Protein AF-A0A919A1A3-F1 (afdb_monomer_lite)

pLDDT: mean 71.59, std 14.85, range [39.19, 96.94]

Radius of gyration: 36.42 Å; chains: 1; bounding box: 103×107×88 Å

Sequence (327 aa):
MPTRSQQQRAAEKLVVRSRSGPKTEQAASPKQGSTGQAASPKRGSRRKTLMDWMEDHSWVLAGVTVAVLAGGGLVAFVVSLPVTAKQTKQPAYEPLPPWVWPTVVAFVGAVASIGIFWGVWMFKERKEAAEKQRDALDTAVERLREKMELASLLEVNRLLLEKYHGIATDEAKKAFRASRWAMGIGLMILVGAFFAGWLFSGRGHLVFVGSLAAVGAAFTAYLTRTYMETHWWAMDQLNEYFNQPVLNGYFLTAQRIALDLPDQEKKKALNSIVAEVLASGRQMHQKVARVEPADTKAPKRRRRPRKPRRPSRASQADTSNSAQQSQ

Secondary structure (DSSP, 8-state):
---HHHHHHHHHHHHHHTT------------------PPPP--------HHHHHHHHHHHHHHHHHHHHHHHHHHHHHHT------------PPPPPTTHHHHHHHHHHHHHHHHHHHHHHHHHHHHHHHHHHHHHHHHHHHHHHTT--TTHHHHHHHHHHHHHHHHHHHHHHHHHHHHHHHHHHHHHHHHHHHHHHHHT-STTHHHHHHHHHHHHHHHHHHHHHHHHHHHHHHHHHHHHHHHHHHHHHHHHHHHHHHHTS-HHHHHHHHHHHHHHHHHHHHHHHHHHHHHSSS--S------------PPPS-SSSSSSSSSSS--

Organism: NCBI:txid66376

Foldseek 3Di:
DDDPVVVVVVVVVVVVVVPDDDPPDDDDDDDDDDDDPDDDPPPDPPPPPVVNVVVVCPVVVVVLVVCLVVVVVVVVVVVPPPPPDDDDPDDDDDDDDPVLVVVVSVVVSVLVVVVSVVVVVVVVVVVVVVVVVVVVVVVVVVVLVVDDDPVSVVVVVVVVVVVVVVVVVVVVVVVVVVVVVVVVSVVVVLVVVLVSLVVPDDPPSVVVVVVSVVVVVVVVVVVVVVVVVVVVVVVVVVVLVVVVVVLVVVLVVQLVVLVPDDPVSSVVSVVVSVVVVVVVVVVSVVVVVVVPDPPVPPPPPPPPPPPPDPPPPPPPPPDDPDPPPDD

Structure (mmCIF, N/CA/C/O backbone):
data_AF-A0A919A1A3-F1
#
_entry.id   AF-A0A919A1A3-F1
#
loop_
_atom_site.group_PDB
_atom_site.id
_atom_site.type_symbol
_atom_site.label_atom_id
_atom_site.label_alt_id
_atom_site.label_comp_id
_atom_site.label_asym_id
_atom_site.label_entity_id
_atom_site.label_seq_id
_atom_site.pdbx_PDB_ins_code
_atom_site.Cartn_x
_atom_site.Cartn_y
_atom_site.Cartn_z
_atom_site.occupancy
_atom_site.B_iso_or_equiv
_atom_site.auth_seq_id
_atom_site.auth_comp_id
_atom_site.auth_asym_id
_atom_site.auth_atom_id
_atom_site.pdbx_PDB_model_num
ATOM 1 N N . MET A 1 1 ? -47.403 -18.643 -7.205 1.00 56.28 1 MET A N 1
ATOM 2 C CA . MET A 1 1 ? -46.109 -18.414 -6.524 1.00 56.28 1 MET A CA 1
ATOM 3 C C . MET A 1 1 ? -45.324 -17.383 -7.331 1.00 56.28 1 MET A C 1
ATOM 5 O O . MET A 1 1 ? -44.893 -17.724 -8.426 1.00 56.28 1 MET A O 1
ATOM 9 N N . PRO A 1 2 ? -45.223 -16.116 -6.891 1.00 58.31 2 PRO A N 1
ATOM 10 C CA . PRO A 1 2 ? -44.471 -15.099 -7.626 1.00 58.31 2 PRO A CA 1
ATOM 11 C C . PRO A 1 2 ? -42.967 -15.406 -7.595 1.00 58.31 2 PRO A C 1
ATOM 13 O O . PRO A 1 2 ? -42.427 -15.835 -6.577 1.00 58.31 2 PRO A O 1
ATOM 16 N N . THR A 1 3 ? -42.287 -15.203 -8.722 1.00 75.88 3 THR A N 1
ATOM 17 C CA . THR A 1 3 ? -40.842 -15.419 -8.866 1.00 75.88 3 THR A CA 1
ATOM 18 C C . THR A 1 3 ? -40.048 -14.378 -8.071 1.00 75.88 3 THR A C 1
ATOM 20 O O . THR A 1 3 ? -40.472 -13.232 -7.914 1.00 75.88 3 THR A O 1
ATOM 23 N N . ARG A 1 4 ? -38.862 -14.759 -7.573 1.00 74.31 4 ARG A N 1
ATOM 24 C CA . ARG A 1 4 ? -37.969 -13.913 -6.745 1.00 74.31 4 ARG A CA 1
ATOM 25 C C . ARG A 1 4 ? -37.695 -12.525 -7.354 1.00 74.31 4 ARG A C 1
ATOM 27 O O . ARG A 1 4 ? -37.538 -11.552 -6.623 1.00 74.31 4 ARG A O 1
ATOM 34 N N . SER A 1 5 ? -37.708 -12.416 -8.684 1.00 79.81 5 SER A N 1
ATOM 35 C CA . SER A 1 5 ? -37.539 -11.155 -9.415 1.00 79.81 5 SER A CA 1
ATOM 36 C C . SER A 1 5 ? -38.744 -10.209 -9.312 1.00 79.81 5 SER A C 1
ATOM 38 O O . SER A 1 5 ? -38.565 -8.991 -9.331 1.00 79.81 5 SER A O 1
ATOM 40 N N . GLN A 1 6 ? -39.967 -10.727 -9.146 1.00 80.19 6 GLN A N 1
ATOM 41 C CA . GLN A 1 6 ? -41.152 -9.897 -8.904 1.00 80.19 6 GLN A CA 1
ATOM 42 C C . GLN A 1 6 ? -41.197 -9.357 -7.471 1.00 80.19 6 GLN A C 1
ATOM 44 O O . GLN A 1 6 ? -41.587 -8.206 -7.277 1.00 80.19 6 GLN A O 1
ATOM 49 N N . GLN A 1 7 ? -40.729 -10.126 -6.482 1.00 79.56 7 GLN A N 1
ATOM 50 C CA . GLN A 1 7 ? -40.625 -9.636 -5.101 1.00 79.56 7 GLN A CA 1
ATOM 51 C C . GLN A 1 7 ? -39.582 -8.516 -4.964 1.00 79.56 7 GLN A C 1
ATOM 53 O O . GLN A 1 7 ? -39.836 -7.528 -4.278 1.00 79.56 7 GLN A O 1
ATOM 58 N N . GLN A 1 8 ? -38.456 -8.605 -5.681 1.00 78.56 8 GLN A N 1
ATOM 59 C CA . GLN A 1 8 ? -37.446 -7.540 -5.678 1.00 78.56 8 GLN A CA 1
ATOM 60 C C . GLN A 1 8 ? -37.953 -6.246 -6.329 1.00 78.56 8 GLN A C 1
ATOM 62 O O . GLN A 1 8 ? -37.772 -5.168 -5.767 1.00 78.56 8 GLN A O 1
ATOM 67 N N . ARG A 1 9 ? -38.681 -6.339 -7.450 1.00 76.38 9 ARG A N 1
ATOM 68 C CA . ARG A 1 9 ? -39.279 -5.155 -8.096 1.00 76.38 9 ARG A CA 1
ATOM 69 C C . ARG A 1 9 ? -40.401 -4.516 -7.270 1.00 76.38 9 ARG A C 1
ATOM 71 O O . ARG A 1 9 ? -40.611 -3.308 -7.365 1.00 76.38 9 ARG A O 1
ATOM 78 N N . ALA A 1 10 ? -41.120 -5.298 -6.464 1.00 75.81 10 ALA A N 1
ATOM 79 C CA . ALA A 1 10 ? -42.129 -4.768 -5.548 1.00 75.81 10 ALA A CA 1
ATOM 80 C C . ALA A 1 10 ? -41.492 -4.018 -4.363 1.00 75.81 10 ALA A C 1
ATOM 82 O O . ALA A 1 10 ? -41.968 -2.943 -3.996 1.00 75.81 10 ALA A O 1
ATOM 83 N N . ALA A 1 11 ? -40.381 -4.529 -3.820 1.00 71.81 11 ALA A N 1
ATOM 84 C CA . ALA A 1 11 ? -39.640 -3.867 -2.745 1.00 71.81 11 ALA A CA 1
ATOM 85 C C . ALA A 1 11 ? -38.995 -2.547 -3.207 1.00 71.81 11 ALA A C 1
ATOM 87 O O . ALA A 1 11 ? -39.052 -1.544 -2.497 1.00 71.81 11 ALA A O 1
ATOM 88 N N . GLU A 1 12 ? -38.459 -2.505 -4.430 1.00 76.88 12 GLU A N 1
ATOM 89 C CA . GLU A 1 12 ? -37.824 -1.302 -4.982 1.00 76.88 12 GLU A CA 1
ATOM 90 C C . GLU A 1 12 ? -38.830 -0.154 -5.203 1.00 76.88 12 GLU A C 1
ATOM 92 O O . GLU A 1 12 ? -38.532 1.010 -4.929 1.00 76.88 12 GLU A O 1
ATOM 97 N N . LYS A 1 13 ? -40.076 -0.472 -5.590 1.00 72.25 13 LYS A N 1
ATOM 98 C CA . LYS A 1 13 ? -41.148 0.531 -5.744 1.00 72.25 13 LYS A CA 1
ATOM 99 C C . LYS A 1 13 ? -41.635 1.123 -4.418 1.00 72.25 13 LYS A C 1
ATOM 101 O O . LYS A 1 13 ? -42.100 2.263 -4.409 1.00 72.25 13 LYS A O 1
ATOM 106 N N . LEU A 1 14 ? -41.523 0.392 -3.309 1.00 67.69 14 LEU A N 1
ATOM 107 C CA . LEU A 1 14 ? -41.915 0.895 -1.987 1.00 67.69 14 LEU A CA 1
ATOM 108 C C . LEU A 1 14 ? -40.869 1.849 -1.394 1.00 67.69 14 LEU A C 1
ATOM 110 O O . LEU A 1 14 ? -41.239 2.830 -0.751 1.00 67.69 14 LEU A O 1
ATOM 114 N N . VAL A 1 15 ? -39.581 1.640 -1.679 1.00 68.50 15 VAL A N 1
ATOM 115 C CA . VAL A 1 15 ? -38.503 2.502 -1.161 1.00 68.50 15 VAL A CA 1
ATOM 116 C C . VAL A 1 15 ? -38.479 3.874 -1.847 1.00 68.50 15 VAL A C 1
ATOM 118 O O . VAL A 1 15 ? -38.233 4.888 -1.192 1.00 68.50 15 VAL A O 1
ATOM 121 N N . VAL A 1 16 ? -38.813 3.954 -3.140 1.00 63.78 16 VAL A N 1
ATOM 122 C CA . VAL A 1 16 ? -38.825 5.236 -3.875 1.00 63.78 16 VAL A CA 1
ATOM 123 C C . VAL A 1 16 ? -39.970 6.156 -3.424 1.00 63.78 16 VAL A C 1
ATOM 125 O O . VAL A 1 16 ? -39.818 7.377 -3.436 1.00 63.78 16 VAL A O 1
ATOM 128 N N . ARG A 1 17 ? -41.094 5.604 -2.945 1.00 55.31 17 ARG A N 1
ATOM 129 C CA . ARG A 1 17 ? -42.264 6.397 -2.523 1.00 55.31 17 ARG A CA 1
ATOM 130 C C . ARG A 1 17 ? -42.122 7.026 -1.128 1.00 55.31 17 ARG A C 1
ATOM 132 O O . ARG A 1 17 ? -42.841 7.967 -0.821 1.00 55.31 17 ARG A O 1
ATOM 139 N N . SER A 1 18 ? -41.167 6.577 -0.309 1.00 52.62 18 SER A N 1
ATOM 140 C CA . SER A 1 18 ? -40.939 7.114 1.046 1.00 52.62 18 SER A CA 1
ATOM 141 C C . SER A 1 18 ? -40.027 8.352 1.092 1.00 52.62 18 SER A C 1
ATOM 143 O O . SER A 1 18 ? -39.776 8.879 2.174 1.00 52.62 18 SER A O 1
ATOM 145 N N . ARG A 1 19 ? -39.511 8.830 -0.052 1.00 51.25 19 ARG A N 1
ATOM 146 C CA . ARG A 1 19 ? -38.604 9.997 -0.119 1.00 51.25 19 ARG A CA 1
ATOM 147 C C . ARG A 1 19 ? -39.287 11.333 -0.427 1.00 51.25 19 ARG A C 1
ATOM 149 O O . ARG A 1 19 ? -38.620 12.363 -0.389 1.00 51.25 19 ARG A O 1
ATOM 156 N N . SER A 1 20 ? -40.590 11.350 -0.698 1.00 53.69 20 SER A N 1
ATOM 157 C CA . SER A 1 20 ? -41.358 12.593 -0.839 1.00 53.69 20 SER A CA 1
ATOM 158 C C . SER A 1 20 ? -41.927 13.010 0.519 1.00 53.69 20 SER A C 1
ATOM 160 O O . SER A 1 20 ? -43.069 12.690 0.847 1.00 53.69 20 SER A O 1
ATOM 162 N N . GLY A 1 21 ? -41.104 13.681 1.326 1.00 52.91 21 GLY A N 1
ATOM 163 C CA . GLY A 1 21 ? -41.558 14.340 2.550 1.00 52.91 21 GLY A CA 1
ATOM 164 C C . GLY A 1 21 ? -42.519 15.506 2.254 1.00 52.91 21 GLY A C 1
ATOM 165 O O . GLY A 1 21 ? -42.494 16.058 1.149 1.00 52.91 21 GLY A O 1
ATOM 166 N N . PRO A 1 22 ? -43.380 15.876 3.217 1.00 51.19 22 PRO A N 1
ATOM 167 C CA . PRO A 1 22 ? -44.365 16.940 3.054 1.00 51.19 22 PRO A CA 1
ATOM 168 C C . PRO A 1 22 ? -43.683 18.301 2.876 1.00 51.19 22 PRO A C 1
ATOM 170 O O . PRO A 1 22 ? -42.772 18.659 3.622 1.00 51.19 22 PRO A O 1
ATOM 173 N N . LYS A 1 23 ? -44.149 19.067 1.882 1.00 49.16 23 LYS A N 1
ATOM 174 C CA . LYS A 1 23 ? -43.830 20.490 1.721 1.00 49.16 23 LYS A CA 1
ATOM 175 C C . LYS A 1 23 ? -44.289 21.227 2.978 1.00 49.16 23 LYS A C 1
ATOM 177 O O . LYS A 1 23 ? -45.485 21.417 3.167 1.00 49.16 23 LYS A O 1
ATOM 182 N N . THR A 1 24 ? -43.350 21.636 3.821 1.00 52.62 24 THR A N 1
ATOM 183 C CA . THR A 1 24 ? -43.616 22.603 4.880 1.00 52.62 24 THR A CA 1
ATOM 184 C C . THR A 1 24 ? -43.815 23.976 4.258 1.00 52.62 24 THR A C 1
ATOM 186 O O . THR A 1 24 ? -42.919 24.578 3.668 1.00 52.62 24 THR A O 1
ATOM 189 N N . GLU A 1 25 ? -45.057 24.417 4.374 1.00 42.72 25 GLU A N 1
ATOM 190 C CA . GLU A 1 25 ? -45.561 25.757 4.144 1.00 42.72 25 GLU A CA 1
ATOM 191 C C . GLU A 1 25 ? -44.742 26.761 4.968 1.00 42.72 25 GLU A C 1
ATOM 193 O O . GLU A 1 25 ? -44.643 26.675 6.193 1.00 42.72 25 GLU A O 1
ATOM 198 N N . GLN A 1 26 ? -44.088 27.681 4.264 1.00 41.88 26 GLN A N 1
ATOM 199 C CA . GLN A 1 26 ? -43.293 28.763 4.829 1.00 41.88 26 GLN A CA 1
ATOM 200 C C . GLN A 1 26 ? -44.251 29.813 5.408 1.00 41.88 26 GLN A C 1
ATOM 202 O O . GLN A 1 26 ? -44.681 30.734 4.718 1.00 41.88 26 GLN A O 1
ATOM 207 N N . ALA A 1 27 ? -44.606 29.654 6.682 1.00 41.94 27 ALA A N 1
ATOM 208 C CA . ALA A 1 27 ? -45.278 30.688 7.452 1.00 41.94 27 ALA A CA 1
ATOM 209 C C . ALA A 1 27 ? -44.273 31.801 7.789 1.00 41.94 27 ALA A C 1
ATOM 211 O O . ALA A 1 27 ? -43.254 31.582 8.446 1.00 41.94 27 ALA A O 1
ATOM 212 N N . ALA A 1 28 ? -44.569 33.000 7.302 1.00 52.12 28 ALA A N 1
ATOM 213 C CA . ALA A 1 28 ? -43.863 34.226 7.621 1.00 52.12 28 ALA A CA 1
ATOM 214 C C . ALA A 1 28 ? -44.059 34.609 9.096 1.00 52.12 28 ALA A C 1
ATOM 216 O O . ALA A 1 28 ? -45.192 34.623 9.574 1.00 52.12 28 ALA A O 1
ATOM 217 N N . SER A 1 29 ? -42.977 34.973 9.794 1.00 39.53 29 SER A N 1
ATOM 218 C CA . SER A 1 29 ? -43.000 35.848 10.981 1.00 39.53 29 SER A CA 1
ATOM 219 C C . SER A 1 29 ? -41.569 36.240 11.414 1.00 39.53 29 SER A C 1
ATOM 221 O O . SER A 1 29 ? -40.612 35.716 10.846 1.00 39.53 29 SER A O 1
ATOM 223 N N . PRO A 1 30 ? -41.370 37.249 12.284 1.00 49.72 30 PRO A N 1
ATOM 224 C CA . PRO A 1 30 ? -40.963 38.575 11.841 1.00 49.72 30 PRO A CA 1
ATOM 225 C C . PRO A 1 30 ? -39.533 38.955 12.248 1.00 49.72 30 PRO A C 1
ATOM 227 O O . PRO A 1 30 ? -38.881 38.324 13.074 1.00 49.72 30 PRO A O 1
ATOM 230 N N . LYS A 1 31 ? -39.076 40.059 11.647 1.00 47.88 31 LYS A N 1
ATOM 231 C CA . LYS A 1 31 ? -37.840 40.781 11.958 1.00 47.88 31 LYS A CA 1
ATOM 232 C C . LYS A 1 31 ? -37.666 40.971 13.473 1.00 47.88 31 LYS A C 1
ATOM 234 O O . LYS A 1 31 ? -38.385 41.763 14.075 1.00 47.88 31 LYS A O 1
ATOM 239 N N . GLN A 1 32 ? -36.636 40.355 14.043 1.00 39.19 32 GLN A N 1
ATOM 240 C CA . GLN A 1 32 ? -35.985 40.852 15.251 1.00 39.19 32 GLN A CA 1
ATOM 241 C C . GLN A 1 32 ? -34.554 41.240 14.900 1.00 39.19 32 GLN A C 1
ATOM 243 O O . GLN A 1 32 ? -33.740 40.419 14.484 1.00 39.19 32 GLN A O 1
ATOM 248 N N . GLY A 1 33 ? -34.289 42.539 15.010 1.00 50.78 33 GLY A N 1
ATOM 249 C CA . GLY A 1 33 ? -32.945 43.074 14.952 1.00 50.78 33 GLY A CA 1
ATOM 250 C C . GLY A 1 33 ? -32.181 42.701 16.215 1.00 50.78 33 GLY A C 1
ATOM 251 O O . GLY A 1 33 ? -32.670 42.894 17.323 1.00 50.78 33 GLY A O 1
ATOM 252 N N . SER A 1 34 ? -30.950 42.238 16.036 1.00 40.88 34 SER A N 1
ATOM 253 C CA . SER A 1 34 ? -29.904 42.399 17.036 1.00 40.88 34 SER A CA 1
ATOM 254 C C . SER A 1 34 ? -28.651 42.905 16.333 1.00 40.88 34 SER A C 1
ATOM 256 O O . SER A 1 34 ? -27.921 42.179 15.657 1.00 40.88 34 SER A O 1
ATOM 258 N N . THR A 1 35 ? -28.456 44.207 16.477 1.00 51.16 35 THR A N 1
ATOM 259 C CA . THR A 1 35 ? -27.164 44.886 16.512 1.00 51.16 35 THR A CA 1
ATOM 260 C C . THR A 1 35 ? -26.097 44.036 17.202 1.00 51.16 35 THR A C 1
ATOM 262 O O . THR A 1 35 ? -26.276 43.631 18.347 1.00 51.16 35 THR A O 1
ATOM 265 N N . GLY A 1 36 ? -24.983 43.791 16.509 1.00 42.16 36 GLY A N 1
ATOM 266 C CA . GLY A 1 36 ? -23.837 43.075 17.072 1.00 42.16 36 GLY A CA 1
ATOM 267 C C . GLY A 1 36 ? -22.854 42.538 16.034 1.00 42.16 36 GLY A C 1
ATOM 268 O O . GLY A 1 36 ? -22.370 41.421 16.176 1.00 42.16 36 GLY A O 1
ATOM 269 N N . GLN A 1 37 ? -22.568 43.293 14.966 1.00 40.16 37 GLN A N 1
ATOM 270 C CA . GLN A 1 37 ? -21.449 42.980 14.071 1.00 40.16 37 GLN A CA 1
ATOM 271 C C . GLN A 1 37 ? -20.130 43.275 14.794 1.00 40.16 37 GLN A C 1
ATOM 273 O O . GLN A 1 37 ? -19.596 44.380 14.725 1.00 40.16 37 GLN A O 1
ATOM 278 N N . ALA A 1 38 ? -19.604 42.270 15.493 1.00 40.84 38 ALA A N 1
ATOM 279 C CA . ALA A 1 38 ? -18.196 42.219 15.852 1.00 40.84 38 ALA A CA 1
ATOM 280 C C . ALA A 1 38 ? -17.387 41.978 14.570 1.00 40.84 38 ALA A C 1
ATOM 282 O O . ALA A 1 38 ? -17.584 40.996 13.851 1.00 40.84 38 ALA A O 1
ATOM 283 N N . ALA A 1 39 ? -16.516 42.934 14.262 1.00 42.22 39 ALA A N 1
ATOM 284 C CA . ALA A 1 39 ? -15.666 42.953 13.088 1.00 42.22 39 ALA A CA 1
ATOM 285 C C . ALA A 1 39 ? -14.810 41.679 12.988 1.00 42.22 39 ALA A C 1
ATOM 287 O O . ALA A 1 39 ? -13.933 41.426 13.811 1.00 42.22 39 ALA A O 1
ATOM 288 N N . SER A 1 40 ? -15.042 40.895 11.936 1.00 41.88 40 SER A N 1
ATOM 289 C CA . SER A 1 40 ? -14.122 39.841 11.510 1.00 41.88 40 SER A CA 1
ATOM 290 C C . SER A 1 40 ? -12.834 40.481 10.973 1.00 41.88 40 SER A C 1
ATOM 292 O O . SER A 1 40 ? -12.920 41.393 10.141 1.00 41.88 40 SER A O 1
ATOM 294 N N . PRO A 1 41 ? -11.637 40.031 11.389 1.00 49.94 41 PRO A N 1
ATOM 295 C CA . PRO A 1 41 ? -10.393 40.560 10.855 1.00 49.94 41 PRO A CA 1
ATOM 296 C C . PRO A 1 41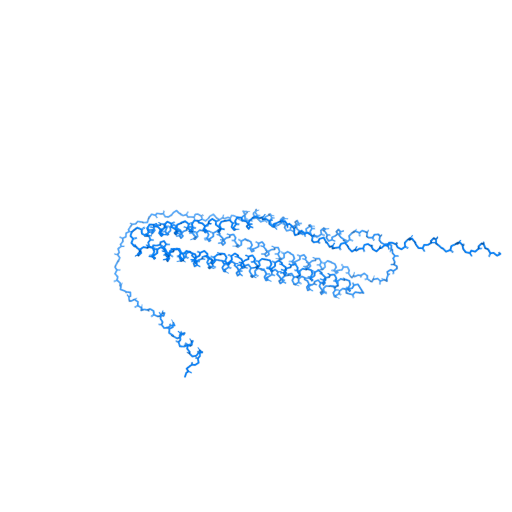 ? -10.278 40.200 9.370 1.00 49.94 41 PRO A C 1
ATOM 298 O O . PRO A 1 41 ? -10.347 39.033 8.978 1.00 49.94 41 PRO A O 1
ATOM 301 N N . LYS A 1 42 ? -10.101 41.230 8.534 1.00 46.91 42 LYS A N 1
ATOM 302 C CA . LYS A 1 42 ? -9.779 41.113 7.107 1.00 46.91 42 LYS A CA 1
ATOM 303 C C . LYS A 1 42 ? -8.576 40.182 6.939 1.00 46.91 42 LYS A C 1
ATOM 305 O O . LYS A 1 42 ? -7.435 40.568 7.182 1.00 46.91 42 LYS A O 1
ATOM 310 N N . ARG A 1 43 ? -8.846 38.954 6.493 1.00 46.38 43 ARG A N 1
ATOM 311 C CA . ARG A 1 43 ? -7.854 37.966 6.066 1.00 46.38 43 ARG A CA 1
ATOM 312 C C . ARG A 1 43 ? -7.160 38.523 4.824 1.00 46.38 43 ARG A C 1
ATOM 314 O O . ARG A 1 43 ? -7.669 38.409 3.713 1.00 46.38 43 ARG A O 1
ATOM 321 N N . GLY A 1 44 ? -6.041 39.211 5.040 1.00 43.56 44 GLY A N 1
ATOM 322 C CA . GLY A 1 44 ? -5.220 39.777 3.980 1.00 43.56 44 GLY A CA 1
ATOM 323 C C . GLY A 1 44 ? -4.804 38.680 3.012 1.00 43.56 44 GLY A C 1
ATO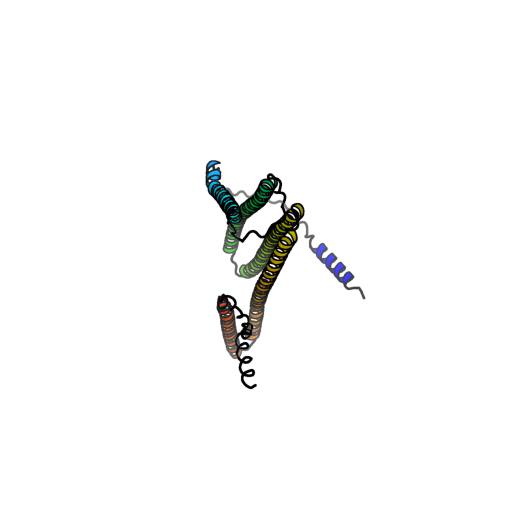M 324 O O . GLY A 1 44 ? -4.033 37.788 3.367 1.00 43.56 44 GLY A O 1
ATOM 325 N N . SER A 1 45 ? -5.320 38.736 1.785 1.00 47.84 45 SER A N 1
ATOM 326 C CA . SER A 1 45 ? -4.801 37.934 0.688 1.00 47.84 45 SER A CA 1
ATOM 327 C C . SER A 1 45 ? -3.380 38.423 0.412 1.00 47.84 45 SER A C 1
ATOM 329 O O . SER A 1 45 ? -3.178 39.398 -0.316 1.00 47.84 45 SER A O 1
ATOM 331 N N . ARG A 1 46 ? -2.385 37.778 1.031 1.00 50.88 46 ARG A N 1
ATOM 332 C CA . ARG A 1 46 ? -0.992 37.872 0.592 1.00 50.88 46 ARG A CA 1
ATOM 333 C C . ARG A 1 46 ? -0.973 37.429 -0.868 1.00 50.88 46 ARG A C 1
ATOM 335 O O . ARG A 1 46 ? -1.024 36.235 -1.156 1.00 50.88 46 ARG A O 1
ATOM 342 N N . ARG A 1 47 ? -0.959 38.398 -1.789 1.00 51.53 47 ARG A N 1
ATOM 343 C CA . ARG A 1 47 ? -0.532 38.188 -3.172 1.00 51.53 47 ARG A CA 1
ATOM 344 C C . ARG A 1 47 ? 0.891 37.652 -3.076 1.00 51.53 47 ARG A C 1
ATOM 346 O O . ARG A 1 47 ? 1.815 38.433 -2.883 1.00 51.53 47 ARG A O 1
ATOM 353 N N . LYS A 1 48 ? 1.046 36.327 -3.132 1.00 55.19 48 LYS A N 1
ATOM 354 C CA . LYS A 1 48 ? 2.347 35.708 -3.379 1.00 55.19 48 LYS A CA 1
ATOM 355 C C . LYS A 1 48 ? 2.839 36.293 -4.697 1.00 55.19 48 LYS A C 1
ATOM 357 O O . LYS A 1 48 ? 2.162 36.178 -5.720 1.00 55.19 48 LYS A O 1
ATOM 362 N N . THR A 1 49 ? 3.925 37.045 -4.623 1.00 72.38 49 THR A N 1
ATOM 363 C CA . THR A 1 49 ? 4.565 37.666 -5.776 1.00 72.38 49 THR A CA 1
ATOM 364 C C . THR A 1 49 ? 5.079 36.561 -6.695 1.00 72.38 49 THR A C 1
ATOM 366 O O . THR A 1 49 ? 5.392 35.455 -6.260 1.00 72.38 49 THR A O 1
ATOM 369 N N . LEU A 1 50 ? 5.152 36.848 -7.993 1.00 61.84 50 LEU A N 1
ATOM 370 C CA . LEU A 1 50 ? 5.622 35.902 -9.011 1.00 61.84 50 LEU A CA 1
ATOM 371 C C . LEU A 1 50 ? 7.055 35.391 -8.722 1.00 61.84 50 LEU A C 1
ATOM 373 O O . LEU A 1 50 ? 7.424 34.313 -9.176 1.00 61.84 50 LEU A O 1
ATOM 377 N N . MET A 1 51 ? 7.820 36.127 -7.902 1.00 64.50 51 MET A N 1
ATOM 378 C CA . MET A 1 51 ? 9.151 35.745 -7.416 1.00 64.50 51 MET A CA 1
ATOM 379 C C . MET A 1 51 ? 9.123 34.605 -6.385 1.00 64.50 51 MET A C 1
ATOM 381 O O . MET A 1 51 ? 9.886 33.662 -6.565 1.00 64.50 51 MET A O 1
ATOM 385 N N . ASP A 1 52 ? 8.196 34.588 -5.415 1.00 71.50 52 ASP A N 1
ATOM 386 C CA . ASP A 1 52 ? 8.056 33.459 -4.466 1.00 71.50 52 ASP A CA 1
ATOM 387 C C . ASP A 1 52 ? 7.693 32.156 -5.198 1.00 71.50 52 ASP A C 1
ATOM 389 O O . ASP A 1 52 ? 8.100 31.062 -4.812 1.00 71.50 52 ASP A O 1
ATOM 393 N N . TRP A 1 53 ? 6.929 32.264 -6.293 1.00 66.81 53 TRP A N 1
ATOM 394 C CA . TRP A 1 53 ? 6.614 31.118 -7.144 1.00 66.81 53 TRP A CA 1
ATOM 395 C C . TRP A 1 53 ? 7.841 30.637 -7.933 1.00 66.81 53 TRP A C 1
ATOM 397 O O . TRP A 1 53 ? 8.012 29.429 -8.077 1.00 66.81 53 TRP A O 1
ATOM 407 N N . MET A 1 54 ? 8.716 31.528 -8.416 1.00 57.28 54 MET A N 1
ATOM 408 C CA . MET A 1 54 ? 9.947 31.119 -9.115 1.00 57.28 54 MET A CA 1
ATOM 409 C C . MET A 1 54 ? 10.969 30.468 -8.172 1.00 57.28 54 MET A C 1
ATOM 411 O O . MET A 1 54 ? 11.625 29.504 -8.572 1.00 57.28 54 MET A O 1
ATOM 415 N N . GLU A 1 55 ? 11.068 30.926 -6.923 1.00 69.19 55 GLU A N 1
ATOM 416 C CA . GLU A 1 55 ? 12.010 30.375 -5.941 1.00 69.19 55 GLU A CA 1
ATOM 417 C C . GLU A 1 55 ? 11.613 28.951 -5.502 1.00 69.19 55 GLU A C 1
ATOM 419 O O . GLU A 1 55 ? 12.457 28.049 -5.508 1.00 69.19 55 GLU A O 1
ATOM 424 N N . ASP A 1 56 ? 10.312 28.697 -5.294 1.00 69.69 56 ASP A N 1
ATOM 425 C CA . ASP A 1 56 ? 9.763 27.366 -4.963 1.00 69.69 56 ASP A CA 1
ATOM 426 C C . ASP A 1 56 ? 9.899 26.332 -6.108 1.00 69.69 56 ASP A C 1
ATOM 428 O O . ASP A 1 56 ? 9.903 25.124 -5.860 1.00 69.69 56 ASP A O 1
ATOM 432 N N . HIS A 1 57 ? 10.014 26.764 -7.373 1.00 62.09 57 HIS A N 1
ATOM 433 C CA . HIS A 1 57 ? 10.094 25.853 -8.534 1.00 62.09 57 HIS A CA 1
ATOM 434 C C . HIS A 1 57 ? 11.525 25.611 -9.048 1.00 62.09 57 HIS A C 1
ATOM 436 O O . HIS A 1 57 ? 11.732 24.711 -9.869 1.00 62.09 57 HIS A O 1
ATOM 442 N N . SER A 1 58 ? 12.524 26.337 -8.535 1.00 66.56 58 SER A N 1
ATOM 443 C CA . SER A 1 58 ? 13.939 26.158 -8.901 1.00 66.56 58 SER A CA 1
ATOM 444 C C . SER A 1 58 ? 14.466 24.750 -8.566 1.00 66.56 58 SER A C 1
ATOM 446 O O . SER A 1 58 ? 15.154 24.128 -9.379 1.00 66.56 58 SER A O 1
ATOM 448 N N . TRP A 1 59 ? 14.042 24.179 -7.434 1.00 63.75 59 TRP A N 1
ATOM 449 C CA . TRP A 1 59 ? 14.418 22.829 -6.995 1.00 63.75 59 TRP A CA 1
ATOM 450 C C . TRP A 1 59 ? 13.837 21.714 -7.876 1.00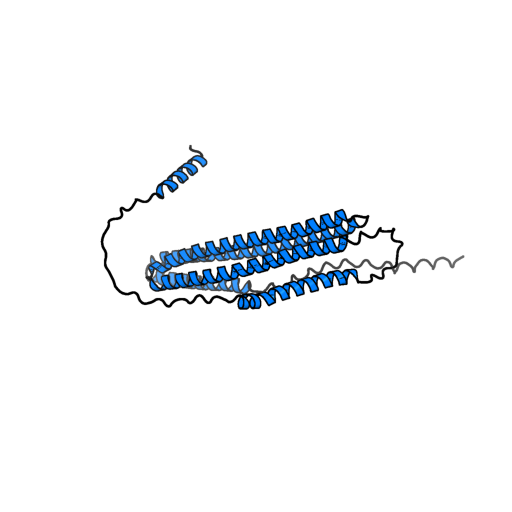 63.75 59 TRP A C 1
ATOM 452 O O . TRP A 1 59 ? 14.469 20.672 -8.059 1.00 63.75 59 TRP A O 1
ATOM 462 N N . VAL A 1 60 ? 12.660 21.928 -8.474 1.00 61.44 60 VAL A N 1
ATOM 463 C CA . VAL A 1 60 ? 12.032 20.953 -9.385 1.00 61.44 60 VAL A CA 1
ATOM 464 C C . VAL A 1 60 ? 12.756 20.937 -10.732 1.00 61.44 60 VAL A C 1
ATOM 466 O O . VAL A 1 60 ? 13.028 19.864 -11.271 1.00 61.44 60 VAL A O 1
ATOM 469 N N . LEU A 1 61 ? 13.138 22.108 -11.248 1.00 61.22 61 LEU A N 1
ATOM 470 C CA . LEU A 1 61 ? 13.936 22.216 -12.473 1.00 61.22 61 LEU A CA 1
ATOM 471 C C . LEU A 1 61 ? 15.350 21.641 -12.285 1.00 61.22 61 LEU A C 1
ATOM 473 O O . LEU A 1 61 ? 15.848 20.953 -13.181 1.00 61.22 61 LEU A O 1
ATOM 477 N N . ALA A 1 62 ? 15.956 21.834 -11.109 1.00 65.50 62 ALA A N 1
ATOM 478 C CA . ALA A 1 62 ? 17.237 21.225 -10.746 1.00 65.50 62 ALA A CA 1
ATOM 479 C C . ALA A 1 62 ? 17.142 19.688 -10.650 1.00 65.50 62 ALA A C 1
ATOM 481 O O . ALA A 1 62 ? 17.997 18.973 -11.168 1.00 65.50 62 ALA A O 1
ATOM 482 N N . GLY A 1 63 ? 16.067 19.154 -10.062 1.00 60.66 63 GLY A N 1
ATOM 483 C CA . GLY A 1 63 ? 15.842 17.706 -9.978 1.00 60.66 63 GLY A CA 1
ATOM 484 C C . GLY A 1 63 ? 15.648 17.039 -11.344 1.00 60.66 63 GLY A C 1
ATOM 485 O O . GLY A 1 63 ? 16.206 15.970 -11.598 1.00 60.66 63 GLY A O 1
ATOM 486 N N . VAL A 1 64 ? 14.905 17.681 -12.252 1.00 56.22 64 VAL A N 1
ATOM 487 C CA . VAL A 1 64 ? 14.678 17.169 -13.616 1.00 56.22 64 VAL A CA 1
ATOM 488 C C . VAL A 1 64 ? 15.962 17.222 -14.445 1.00 56.22 64 VAL A C 1
ATOM 490 O O . VAL A 1 64 ? 16.275 16.252 -15.131 1.00 56.22 64 VAL A O 1
ATOM 493 N N . THR A 1 65 ? 16.751 18.294 -14.350 1.00 59.50 65 THR A N 1
ATOM 494 C CA . THR A 1 65 ? 18.035 18.385 -15.070 1.00 59.50 65 THR A CA 1
ATOM 495 C C . THR A 1 65 ? 19.055 17.366 -14.564 1.00 59.50 65 THR A C 1
ATOM 497 O O . THR A 1 65 ? 19.693 16.706 -15.382 1.00 59.50 65 THR A O 1
ATOM 500 N N . VAL A 1 66 ? 19.150 17.136 -13.249 1.00 63.38 66 VAL A N 1
ATOM 501 C CA . VAL A 1 66 ? 20.020 16.088 -12.684 1.00 63.38 66 VAL A CA 1
ATOM 502 C C . VAL A 1 66 ? 19.564 14.686 -13.102 1.00 63.38 66 VAL A C 1
ATOM 504 O O . VAL A 1 66 ? 20.403 13.866 -13.466 1.00 63.38 66 VAL A O 1
ATOM 507 N N . ALA A 1 67 ? 18.257 14.401 -13.125 1.00 56.56 67 ALA A N 1
ATOM 508 C CA . ALA A 1 67 ? 17.742 13.099 -13.561 1.00 56.56 67 ALA A CA 1
ATOM 509 C C . ALA A 1 67 ? 17.974 12.835 -15.062 1.00 56.56 67 ALA A C 1
ATOM 511 O O . ALA A 1 67 ? 18.318 11.716 -15.443 1.00 56.56 67 ALA A O 1
ATOM 512 N N . VAL A 1 68 ? 17.837 13.861 -15.909 1.00 57.12 68 VAL A N 1
ATOM 513 C CA . VAL A 1 68 ? 18.109 13.770 -17.354 1.00 57.12 68 VAL A CA 1
ATOM 514 C C . VAL A 1 68 ? 19.609 13.601 -17.621 1.00 57.12 68 VAL A C 1
ATOM 516 O O . VAL A 1 68 ? 19.988 12.770 -18.445 1.00 57.12 68 VAL A O 1
ATOM 519 N N . LEU A 1 69 ? 20.474 14.310 -16.886 1.00 57.16 69 LEU A N 1
ATOM 520 C CA . LEU A 1 69 ? 21.931 14.179 -17.010 1.00 57.16 69 LEU A CA 1
ATOM 521 C C . LEU A 1 69 ? 22.448 12.838 -16.463 1.00 57.16 69 LEU A C 1
ATOM 523 O O . LEU A 1 69 ? 23.282 12.199 -17.102 1.00 57.16 69 LEU A O 1
ATOM 527 N N . ALA A 1 70 ? 21.920 12.361 -15.333 1.00 51.75 70 ALA A N 1
ATOM 528 C CA . ALA A 1 70 ? 22.286 11.063 -14.763 1.00 51.75 70 ALA A CA 1
ATOM 529 C C . ALA A 1 70 ? 21.757 9.888 -15.605 1.00 51.75 70 ALA A C 1
ATOM 531 O O . ALA A 1 70 ? 22.475 8.912 -15.823 1.00 51.75 70 ALA A O 1
ATOM 532 N N . GLY A 1 71 ? 20.529 9.994 -16.126 1.00 42.88 71 GLY A N 1
ATOM 533 C CA . GLY A 1 71 ? 19.943 9.001 -17.027 1.00 42.88 71 GLY A CA 1
ATOM 534 C C . GLY A 1 71 ? 20.643 8.945 -18.388 1.00 42.88 71 GLY A C 1
ATOM 535 O O . GLY A 1 71 ? 20.946 7.857 -18.877 1.00 42.88 71 GLY A O 1
ATOM 536 N N . GLY A 1 72 ? 20.973 10.103 -18.969 1.00 44.72 72 GLY A N 1
ATOM 537 C CA . GLY A 1 72 ? 21.733 10.196 -20.219 1.00 44.72 72 GLY A CA 1
ATOM 538 C C . GLY A 1 72 ? 23.177 9.700 -20.084 1.00 44.72 72 GLY A C 1
ATOM 539 O O . GLY A 1 72 ? 23.668 8.986 -20.960 1.00 44.72 72 GLY A O 1
ATOM 540 N N . GLY A 1 73 ? 23.838 9.996 -18.959 1.00 41.72 73 GLY A N 1
ATOM 541 C CA . GLY A 1 73 ? 25.210 9.557 -18.688 1.00 41.72 73 GLY A CA 1
ATOM 542 C C . GLY A 1 73 ? 25.355 8.038 -18.545 1.00 41.72 73 GLY A C 1
ATOM 543 O O . GLY A 1 73 ? 26.327 7.462 -19.031 1.00 41.72 73 GLY A O 1
ATOM 544 N N . LEU A 1 74 ? 24.367 7.361 -17.951 1.00 45.28 74 LEU A N 1
ATOM 545 C CA . LEU A 1 74 ? 24.393 5.903 -17.773 1.00 45.28 74 LEU A CA 1
ATOM 546 C C . LEU A 1 74 ? 24.200 5.143 -19.097 1.00 45.28 74 LEU A C 1
ATOM 548 O O . LEU A 1 74 ? 24.847 4.118 -19.316 1.00 45.28 74 LEU A O 1
ATOM 552 N N . VAL A 1 75 ? 23.377 5.669 -20.011 1.00 48.00 75 VAL A N 1
ATOM 553 C CA . VAL A 1 75 ? 23.208 5.096 -21.359 1.00 48.00 75 VAL A CA 1
ATOM 554 C C . VAL A 1 75 ? 24.475 5.283 -22.201 1.00 48.00 75 VAL A C 1
ATOM 556 O O . VAL A 1 75 ? 24.898 4.346 -22.877 1.00 48.00 75 VAL A O 1
ATOM 559 N N . ALA A 1 76 ? 25.145 6.436 -22.098 1.00 48.34 76 ALA A N 1
ATOM 560 C CA . ALA A 1 76 ? 26.425 6.664 -22.775 1.00 48.34 76 ALA A CA 1
ATOM 561 C C . ALA A 1 76 ? 27.561 5.777 -22.218 1.00 48.34 76 ALA A C 1
ATOM 563 O O . ALA A 1 76 ? 28.421 5.319 -22.974 1.00 48.34 76 ALA A O 1
ATOM 564 N N . PHE A 1 77 ? 27.549 5.470 -20.916 1.00 44.97 77 PHE A N 1
ATOM 565 C CA . PHE A 1 77 ? 28.585 4.652 -20.275 1.00 44.97 77 PHE A CA 1
ATOM 566 C C . PHE A 1 77 ? 28.485 3.156 -20.626 1.00 44.97 77 PHE A C 1
ATOM 568 O O . PHE A 1 77 ? 29.508 2.507 -20.838 1.00 44.97 77 PHE A O 1
ATOM 575 N N . VAL A 1 78 ? 27.273 2.601 -20.765 1.00 51.06 78 VAL A N 1
ATOM 576 C CA . VAL A 1 78 ? 27.081 1.186 -21.155 1.00 51.06 78 VAL A CA 1
ATOM 577 C C . VAL A 1 78 ? 27.456 0.936 -22.621 1.00 51.06 78 VAL A C 1
ATOM 579 O O . VAL A 1 78 ? 27.970 -0.133 -22.943 1.00 51.06 78 VAL A O 1
ATOM 582 N N . VAL A 1 79 ? 27.273 1.927 -23.499 1.00 52.41 79 VAL A N 1
ATOM 583 C CA . VAL A 1 79 ? 27.683 1.843 -24.915 1.00 52.41 79 VAL A CA 1
ATOM 584 C C . VAL A 1 79 ? 29.207 1.974 -25.084 1.00 52.41 79 VAL A C 1
ATOM 586 O O . VAL A 1 79 ? 29.756 1.504 -26.077 1.00 52.41 79 VAL A O 1
ATOM 589 N N . SER A 1 80 ? 29.907 2.541 -24.097 1.00 46.38 80 SER A N 1
ATOM 590 C CA . SER A 1 80 ? 31.349 2.817 -24.174 1.00 46.38 80 SER A CA 1
ATOM 591 C C . SER A 1 80 ? 32.240 1.746 -23.537 1.00 46.38 80 SER A C 1
ATOM 593 O O . SER A 1 80 ? 33.460 1.883 -23.587 1.00 46.38 80 SER A O 1
ATOM 595 N N . LEU A 1 81 ? 31.686 0.687 -22.931 1.00 41.84 81 LEU A N 1
ATOM 596 C CA . LEU A 1 81 ? 32.505 -0.400 -22.384 1.00 41.84 81 LEU A CA 1
ATOM 597 C C . LEU A 1 81 ? 33.127 -1.208 -23.537 1.00 41.84 81 LEU A C 1
ATOM 599 O O . LEU A 1 81 ? 32.397 -1.884 -24.268 1.00 41.84 81 LEU A O 1
ATOM 603 N N . PRO A 1 82 ? 34.463 -1.192 -23.703 1.00 42.34 82 PRO A N 1
ATOM 604 C CA . PRO A 1 82 ? 35.122 -1.961 -24.741 1.00 42.34 82 PRO A CA 1
ATOM 605 C C . PRO A 1 82 ? 35.081 -3.432 -24.328 1.00 42.34 82 PRO A C 1
ATOM 607 O O . PRO A 1 82 ? 35.909 -3.912 -23.555 1.00 42.34 82 PRO A O 1
ATOM 610 N N . VAL A 1 83 ? 34.086 -4.166 -24.822 1.00 49.34 83 VAL A N 1
ATOM 611 C CA . VAL A 1 83 ? 34.058 -5.625 -24.718 1.00 49.34 83 VAL A CA 1
ATOM 612 C C . VAL A 1 83 ? 35.162 -6.158 -25.627 1.00 49.34 83 VAL A C 1
ATOM 614 O O . VAL A 1 83 ? 34.975 -6.378 -26.821 1.00 49.34 83 VAL A O 1
ATOM 617 N N . THR A 1 84 ? 36.342 -6.359 -25.048 1.00 46.03 84 THR A N 1
ATOM 618 C CA . THR A 1 84 ? 37.498 -7.037 -25.642 1.00 46.03 84 THR A CA 1
ATOM 619 C C . THR A 1 84 ? 37.244 -8.547 -25.742 1.00 46.03 84 THR A C 1
ATOM 621 O O . THR A 1 84 ? 37.971 -9.372 -25.197 1.00 46.03 84 THR A O 1
ATOM 624 N N . ALA A 1 85 ? 36.180 -8.943 -26.442 1.00 49.84 85 ALA A N 1
ATOM 625 C CA . ALA A 1 85 ? 35.960 -10.326 -26.842 1.00 49.84 85 ALA A CA 1
ATOM 626 C C . ALA A 1 85 ? 36.506 -10.516 -28.262 1.00 49.84 85 ALA A C 1
ATOM 628 O O . ALA A 1 85 ? 36.126 -9.805 -29.189 1.00 49.84 85 ALA A O 1
ATOM 629 N N . LYS A 1 86 ? 37.431 -11.469 -28.411 1.00 53.16 86 LYS A N 1
ATOM 630 C CA . LYS A 1 86 ? 38.098 -11.844 -29.665 1.00 53.16 86 LYS A CA 1
ATOM 631 C C . LYS A 1 86 ? 37.126 -11.849 -30.855 1.00 53.16 86 LYS A C 1
ATOM 633 O O . LYS A 1 86 ? 36.140 -12.585 -30.845 1.00 53.16 86 LYS A O 1
ATOM 638 N N . GLN A 1 87 ? 37.459 -11.055 -31.877 1.00 49.91 87 GLN A N 1
ATOM 639 C CA . GLN A 1 87 ? 36.789 -10.977 -33.177 1.00 49.91 87 GLN A CA 1
ATOM 640 C C . GLN A 1 87 ? 36.665 -12.369 -33.811 1.00 49.91 87 GLN A C 1
ATOM 642 O O . GLN A 1 87 ? 37.570 -12.868 -34.476 1.00 49.91 87 GLN A O 1
ATOM 647 N N . THR A 1 88 ? 35.515 -13.002 -33.625 1.00 55.41 88 THR A N 1
ATOM 648 C CA . THR A 1 88 ? 35.033 -14.032 -34.543 1.00 55.41 88 THR A CA 1
ATOM 649 C C . THR A 1 88 ? 34.346 -13.292 -35.684 1.00 55.41 88 THR A C 1
ATOM 651 O O . THR A 1 88 ? 33.541 -12.403 -35.425 1.00 55.41 88 THR A O 1
ATOM 654 N N . LYS A 1 89 ? 34.745 -13.583 -36.931 1.00 54.97 89 LYS A N 1
ATOM 655 C CA . LYS A 1 89 ? 34.321 -12.912 -38.175 1.00 54.97 89 LYS A CA 1
ATOM 656 C C . LYS A 1 89 ? 32.813 -12.621 -38.161 1.00 54.97 89 LYS A C 1
ATOM 658 O O . LYS A 1 89 ? 32.006 -13.508 -38.425 1.00 54.97 89 LYS A O 1
ATOM 663 N N . GLN A 1 90 ? 32.446 -11.391 -37.806 1.00 54.25 90 GLN A N 1
ATOM 664 C CA . GLN A 1 90 ? 31.056 -10.957 -37.793 1.00 54.25 90 GLN A CA 1
ATOM 665 C C . GLN A 1 90 ? 30.624 -10.675 -39.237 1.00 54.25 90 GLN A C 1
ATOM 667 O O . GLN A 1 90 ? 31.382 -10.041 -39.975 1.00 54.25 90 GLN A O 1
ATOM 672 N N . PRO A 1 91 ? 29.442 -11.149 -39.669 1.00 55.50 91 PRO A N 1
ATOM 673 C CA . PRO A 1 91 ? 28.884 -10.753 -40.955 1.00 55.50 91 PRO A CA 1
ATOM 674 C C . PRO A 1 91 ? 28.698 -9.233 -40.964 1.00 55.50 91 PRO A C 1
ATOM 676 O O . PRO A 1 91 ? 28.289 -8.664 -39.952 1.00 55.50 91 PRO A O 1
ATOM 679 N N . ALA A 1 92 ? 29.023 -8.596 -42.090 1.00 60.88 92 ALA A N 1
ATOM 680 C CA . ALA A 1 92 ? 28.909 -7.156 -42.280 1.00 60.88 92 ALA A CA 1
ATOM 681 C C . ALA A 1 92 ? 27.494 -6.681 -41.907 1.00 60.88 92 ALA A C 1
ATOM 683 O O . ALA A 1 92 ? 26.526 -6.964 -42.610 1.00 60.88 92 ALA A O 1
ATOM 684 N N . TYR A 1 93 ? 27.375 -6.010 -40.763 1.00 62.22 93 TYR A N 1
ATOM 685 C CA . TYR A 1 93 ? 26.183 -5.259 -40.402 1.00 62.22 93 TYR A CA 1
ATOM 686 C C . TYR A 1 93 ? 26.283 -3.903 -41.092 1.00 62.22 93 TYR A C 1
ATOM 688 O O . TYR A 1 93 ? 27.257 -3.180 -40.880 1.00 62.22 93 TYR A O 1
ATOM 696 N N . GLU A 1 94 ? 25.288 -3.554 -41.904 1.00 75.50 94 GLU A N 1
ATOM 697 C CA . GLU A 1 94 ? 25.145 -2.174 -42.354 1.00 75.50 94 GLU A CA 1
ATOM 698 C C . GLU A 1 94 ? 24.852 -1.296 -41.126 1.00 75.50 94 GLU A C 1
ATOM 700 O O . GLU A 1 94 ? 23.935 -1.609 -40.355 1.00 75.50 94 GLU A O 1
ATOM 705 N N . PRO A 1 95 ? 25.654 -0.245 -40.876 1.00 74.06 95 PRO A N 1
ATOM 706 C CA . PRO A 1 95 ? 25.425 0.642 -39.750 1.00 74.06 95 PRO A CA 1
ATOM 707 C C . PRO A 1 95 ? 24.063 1.315 -39.919 1.00 74.06 95 PRO A C 1
ATOM 709 O O . PRO A 1 95 ? 23.747 1.850 -40.981 1.00 74.06 95 PRO A O 1
ATOM 712 N N . LEU A 1 96 ? 23.254 1.281 -38.858 1.00 74.31 96 LEU A N 1
ATOM 713 C CA . LEU A 1 96 ? 21.970 1.973 -38.835 1.00 74.31 96 LEU A CA 1
ATOM 714 C C . LEU A 1 96 ? 22.160 3.452 -39.204 1.00 74.31 96 LEU A C 1
ATOM 716 O O . LEU A 1 96 ? 23.170 4.052 -38.818 1.00 74.31 96 LEU A O 1
ATOM 720 N N . PRO A 1 97 ? 21.179 4.068 -39.888 1.00 82.12 97 PRO A N 1
ATOM 721 C CA . PRO A 1 97 ? 21.235 5.485 -40.191 1.00 82.12 97 PRO A CA 1
ATOM 722 C C . PRO A 1 97 ? 21.465 6.315 -38.913 1.00 82.12 97 PRO A C 1
ATOM 724 O O . PRO A 1 97 ? 20.756 6.120 -37.922 1.00 82.12 97 PRO A O 1
ATOM 727 N N . PRO A 1 98 ? 22.413 7.269 -38.904 1.00 82.38 98 PRO A N 1
ATOM 728 C CA . PRO A 1 98 ? 22.824 7.979 -37.688 1.00 82.38 98 PRO A CA 1
ATOM 729 C C . PRO A 1 98 ? 21.710 8.807 -37.020 1.00 82.38 98 PRO A C 1
ATOM 731 O O . PRO A 1 98 ? 21.836 9.173 -35.856 1.00 82.38 98 PRO A O 1
ATOM 734 N N . TRP A 1 99 ? 20.592 9.063 -37.708 1.00 79.81 99 TRP A N 1
ATOM 735 C CA . TRP A 1 99 ? 19.425 9.777 -37.170 1.00 79.81 99 TRP A CA 1
ATOM 736 C C . TRP A 1 99 ? 18.534 8.924 -36.245 1.00 79.81 99 TRP A C 1
ATOM 738 O O . TRP A 1 99 ? 17.704 9.451 -35.499 1.00 79.81 99 TRP A O 1
ATOM 748 N N . VAL A 1 100 ? 18.711 7.603 -36.254 1.00 78.31 100 VAL A N 1
ATOM 749 C CA . VAL A 1 100 ? 17.907 6.665 -35.459 1.00 78.31 100 VAL A CA 1
ATOM 750 C C . VAL A 1 100 ? 18.164 6.813 -33.956 1.00 78.31 100 VAL A C 1
ATOM 752 O O . VAL A 1 100 ? 17.238 6.872 -33.153 1.00 78.31 100 VAL A O 1
ATOM 755 N N . TRP A 1 101 ? 19.427 6.906 -33.549 1.00 76.75 101 TRP A N 1
ATOM 756 C CA . TRP A 1 101 ? 19.780 7.040 -32.136 1.00 76.75 101 TRP A CA 1
ATOM 757 C C . TRP A 1 101 ? 19.225 8.309 -31.472 1.00 76.75 101 TRP A C 1
ATOM 759 O O . TRP A 1 101 ? 18.602 8.185 -30.414 1.00 76.75 101 TRP A O 1
ATOM 769 N N . PRO A 1 102 ? 19.362 9.515 -32.060 1.00 77.69 102 PRO A N 1
ATOM 770 C CA . PRO A 1 102 ? 18.805 10.719 -31.454 1.00 77.69 102 PRO A CA 1
ATOM 771 C C . PRO A 1 102 ? 17.272 10.700 -31.386 1.00 77.69 102 PRO A C 1
ATOM 773 O O . PRO A 1 102 ? 16.720 11.212 -30.416 1.00 77.69 102 PRO A O 1
ATOM 776 N N . THR A 1 103 ? 16.571 10.068 -32.337 1.00 75.50 103 THR A N 1
ATOM 777 C CA . THR A 1 103 ? 15.099 9.956 -32.280 1.00 75.50 103 THR A CA 1
ATOM 778 C C . THR A 1 103 ? 14.627 9.035 -31.155 1.00 75.50 103 THR A C 1
ATOM 780 O O . THR A 1 103 ? 13.705 9.395 -30.421 1.00 75.50 103 THR A O 1
ATOM 783 N N . VAL A 1 104 ? 15.297 7.898 -30.938 1.00 74.88 104 VAL A N 1
ATOM 784 C CA . VAL A 1 104 ? 14.998 7.000 -29.808 1.00 74.88 104 VAL A CA 1
ATOM 785 C C . VAL A 1 104 ? 15.277 7.687 -28.469 1.00 74.88 104 VAL A C 1
ATOM 787 O O . VAL A 1 104 ? 14.434 7.647 -27.572 1.00 74.88 104 VAL A O 1
ATOM 790 N N . VAL A 1 105 ? 16.424 8.361 -28.333 1.00 77.12 105 VAL A N 1
ATOM 791 C CA . VAL A 1 105 ? 16.781 9.085 -27.101 1.00 77.12 105 VAL A CA 1
ATOM 792 C C . VAL A 1 105 ? 15.797 10.223 -26.824 1.00 77.12 105 VAL A C 1
ATOM 794 O O . VAL A 1 105 ? 15.339 10.365 -25.689 1.00 77.12 105 VAL A O 1
ATOM 797 N N . ALA A 1 106 ? 15.409 10.990 -27.847 1.00 77.06 106 ALA A N 1
ATOM 798 C CA . ALA A 1 106 ? 14.424 12.060 -27.712 1.00 77.06 106 ALA A CA 1
ATOM 799 C C . ALA A 1 106 ? 13.052 11.525 -27.275 1.00 77.06 106 ALA A C 1
ATOM 801 O O . ALA A 1 106 ? 12.421 12.107 -26.393 1.00 77.06 106 ALA A O 1
ATOM 802 N N . PHE A 1 107 ? 12.607 10.395 -27.836 1.00 78.25 107 PHE A N 1
ATOM 803 C CA . PHE A 1 107 ? 11.330 9.786 -27.471 1.00 78.25 107 PHE A CA 1
ATOM 804 C C . PHE A 1 107 ? 11.326 9.269 -26.026 1.00 78.25 107 PHE A C 1
ATOM 806 O O . PHE A 1 107 ? 10.413 9.579 -25.260 1.00 78.25 107 PHE A O 1
ATOM 813 N N . VAL A 1 108 ? 12.369 8.536 -25.618 1.00 76.56 108 VAL A N 1
ATOM 814 C CA . VAL A 1 108 ? 12.508 8.045 -24.235 1.00 76.56 108 VAL A CA 1
ATOM 815 C C . VAL A 1 108 ? 12.597 9.213 -23.250 1.00 76.56 108 VAL A C 1
ATOM 817 O O . VAL A 1 108 ? 11.937 9.187 -22.209 1.00 76.56 108 VAL A O 1
ATOM 820 N N . GLY A 1 109 ? 13.349 10.260 -23.603 1.00 77.81 109 GLY A N 1
ATOM 821 C CA . GLY A 1 109 ? 13.436 11.494 -22.829 1.00 77.81 109 GLY A CA 1
ATOM 822 C C . GLY A 1 109 ? 12.071 12.157 -22.652 1.00 77.81 109 GLY A C 1
ATOM 823 O O . GLY A 1 109 ? 11.667 12.412 -21.522 1.00 77.81 109 GLY A O 1
ATOM 824 N N . ALA A 1 110 ? 11.317 12.347 -23.739 1.00 79.50 110 ALA A N 1
ATOM 825 C CA . ALA A 1 110 ? 9.992 12.964 -23.699 1.00 79.50 110 ALA A CA 1
ATOM 826 C C . ALA A 1 110 ? 9.006 12.180 -22.815 1.00 79.50 110 ALA A C 1
ATOM 828 O O . ALA A 1 110 ? 8.318 12.774 -21.982 1.00 79.50 110 ALA A O 1
ATOM 829 N N . VAL A 1 111 ? 8.973 10.848 -22.937 1.00 77.19 111 VAL A N 1
ATOM 830 C CA . VAL A 1 111 ? 8.108 9.990 -22.106 1.00 77.19 111 VAL A CA 1
ATOM 831 C C . VAL A 1 111 ? 8.490 10.090 -20.626 1.00 77.19 111 VAL A C 1
ATOM 833 O O . VAL A 1 111 ? 7.611 10.238 -19.773 1.00 77.19 111 VAL A O 1
ATOM 836 N N . ALA A 1 112 ? 9.788 10.067 -20.308 1.00 78.06 112 ALA A N 1
ATOM 837 C CA . ALA A 1 112 ? 10.267 10.218 -18.937 1.00 78.06 112 ALA A CA 1
ATOM 838 C C . ALA A 1 112 ? 9.916 11.599 -18.356 1.00 78.06 112 ALA A C 1
ATOM 840 O O . ALA A 1 112 ? 9.416 11.684 -17.233 1.00 78.06 112 ALA A O 1
ATOM 841 N N . SER A 1 113 ? 10.104 12.675 -19.126 1.00 77.12 113 SER A N 1
ATOM 842 C CA . SER A 1 113 ? 9.770 14.041 -18.707 1.00 77.12 113 SER A CA 1
ATOM 843 C C . SER A 1 113 ? 8.277 14.212 -18.430 1.00 77.12 113 SER A C 1
ATOM 845 O O . SER A 1 113 ? 7.914 14.787 -17.404 1.00 77.12 113 SER A O 1
ATOM 847 N N . ILE A 1 114 ? 7.409 13.669 -19.291 1.00 84.75 114 ILE A N 1
ATOM 848 C CA . ILE A 1 114 ? 5.951 13.703 -19.093 1.00 84.75 114 ILE A CA 1
ATOM 849 C C . ILE A 1 114 ? 5.566 12.941 -17.821 1.00 84.75 114 ILE A C 1
ATOM 851 O O . ILE A 1 114 ? 4.775 13.447 -17.023 1.00 84.75 114 ILE A O 1
ATOM 855 N N . GLY A 1 115 ? 6.152 11.760 -17.596 1.00 77.38 115 GLY A N 1
ATOM 856 C CA . GLY A 1 115 ? 5.902 10.958 -16.397 1.00 77.38 115 GLY A CA 1
ATOM 857 C C . GLY A 1 115 ? 6.311 11.671 -15.105 1.00 77.38 115 GLY A C 1
ATOM 858 O O . GLY A 1 115 ? 5.537 11.702 -14.146 1.00 77.38 115 GLY A O 1
ATOM 859 N N . ILE A 1 116 ? 7.492 12.297 -15.088 1.00 80.94 116 ILE A N 1
ATOM 860 C CA . ILE A 1 116 ? 7.978 13.071 -13.935 1.00 80.94 116 ILE A CA 1
ATOM 861 C C . ILE A 1 116 ? 7.093 14.300 -13.700 1.00 80.94 116 ILE A C 1
ATOM 863 O O . ILE A 1 116 ? 6.680 14.545 -12.565 1.00 80.94 116 ILE A O 1
ATOM 867 N N . PHE A 1 117 ? 6.744 15.036 -14.759 1.00 86.56 117 PHE A N 1
ATOM 868 C CA . PHE A 1 117 ? 5.871 16.207 -14.671 1.00 86.56 117 PHE A CA 1
ATOM 869 C C . PHE A 1 117 ? 4.501 15.852 -14.077 1.00 86.56 117 PHE A C 1
ATOM 871 O O . PHE A 1 117 ? 4.053 16.491 -13.123 1.00 86.56 117 PHE A O 1
ATOM 878 N N . TRP A 1 118 ? 3.872 14.782 -14.572 1.00 85.06 118 TRP A N 1
ATOM 879 C CA . TRP A 1 118 ? 2.609 14.274 -14.029 1.00 85.06 118 TRP A CA 1
ATOM 880 C C . TRP A 1 118 ? 2.734 13.831 -12.570 1.00 85.06 118 TRP A C 1
ATOM 882 O O . TRP A 1 118 ? 1.852 14.124 -11.761 1.00 85.06 118 TRP A O 1
ATOM 892 N N . GLY A 1 119 ? 3.830 13.155 -12.213 1.00 78.81 119 GLY A N 1
ATOM 893 C CA . GLY A 1 119 ? 4.091 12.717 -10.842 1.00 78.81 119 GLY A CA 1
ATOM 894 C C . GLY A 1 119 ? 4.183 13.885 -9.859 1.00 78.81 119 GLY A C 1
ATOM 895 O O . GLY A 1 119 ? 3.546 13.855 -8.804 1.00 78.81 119 GLY A O 1
ATOM 896 N N . VAL A 1 120 ? 4.917 14.939 -10.225 1.00 80.44 120 VAL A N 1
ATOM 897 C CA . VAL A 1 120 ? 5.061 16.152 -9.404 1.00 80.44 120 VAL A CA 1
ATOM 898 C C . VAL A 1 120 ? 3.736 16.907 -9.297 1.00 80.44 120 VAL A C 1
ATOM 900 O O . VAL A 1 120 ? 3.343 17.299 -8.195 1.00 80.44 120 VAL A O 1
ATOM 903 N N . TRP A 1 121 ? 3.015 17.065 -10.410 1.00 86.50 121 TRP A N 1
ATOM 904 C CA . TRP A 1 121 ? 1.718 17.745 -10.432 1.00 86.50 121 TRP A CA 1
ATOM 905 C C . TRP A 1 121 ? 0.695 17.049 -9.518 1.00 86.50 121 TRP A C 1
ATOM 907 O O . TRP A 1 121 ? 0.098 17.686 -8.648 1.00 86.50 121 TRP A O 1
ATOM 917 N N . MET A 1 122 ? 0.607 15.717 -9.599 1.00 78.50 122 MET A N 1
ATOM 918 C CA . MET A 1 122 ? -0.248 14.903 -8.726 1.00 78.50 122 MET A CA 1
ATOM 919 C C . MET A 1 122 ? 0.135 14.992 -7.244 1.00 78.50 122 MET A C 1
ATOM 921 O O . MET A 1 122 ? -0.725 14.853 -6.373 1.00 78.50 122 MET A O 1
ATOM 925 N N . PHE A 1 123 ? 1.414 15.198 -6.923 1.00 76.88 123 PHE A N 1
ATOM 926 C CA . PHE A 1 123 ? 1.853 15.342 -5.534 1.00 76.88 123 PHE A CA 1
ATOM 927 C C . PHE A 1 123 ? 1.448 16.694 -4.937 1.00 76.88 123 PHE A C 1
ATOM 929 O O . PHE A 1 123 ? 1.173 16.789 -3.739 1.00 76.88 123 PHE A O 1
ATOM 936 N N . LYS A 1 124 ? 1.382 17.733 -5.774 1.00 81.81 124 LYS A N 1
ATOM 937 C CA . LYS A 1 124 ? 1.030 19.090 -5.355 1.00 81.81 124 LYS A CA 1
ATOM 938 C C . LYS A 1 124 ? -0.456 19.207 -5.011 1.00 81.81 124 LYS A C 1
ATOM 940 O O . LYS A 1 124 ? -0.782 19.669 -3.920 1.00 81.81 124 LYS A O 1
ATOM 945 N N . GLU A 1 125 ? -1.339 18.671 -5.856 1.00 81.25 125 GLU A N 1
ATOM 946 C CA . GLU A 1 125 ? -2.785 18.647 -5.571 1.00 81.25 125 GLU A CA 1
ATOM 947 C C . GLU A 1 125 ? -3.121 17.877 -4.284 1.00 81.25 125 GLU A C 1
ATOM 949 O O . GLU A 1 125 ? -4.042 18.237 -3.547 1.00 81.25 125 GLU A O 1
ATOM 954 N N . ARG A 1 126 ? -2.345 16.832 -3.965 1.00 76.81 126 ARG A N 1
ATOM 955 C CA . ARG A 1 126 ? -2.535 16.055 -2.732 1.00 76.81 126 ARG A CA 1
ATOM 956 C C . ARG A 1 126 ? -2.276 16.872 -1.473 1.00 76.81 126 ARG A C 1
ATOM 958 O O . ARG A 1 126 ? -2.991 16.674 -0.495 1.00 76.81 126 ARG A O 1
ATOM 965 N N . LYS A 1 127 ? -1.291 17.776 -1.484 1.00 81.56 127 LYS A N 1
ATOM 966 C CA . LYS A 1 127 ? -0.986 18.614 -0.315 1.00 81.56 127 LYS A CA 1
ATOM 967 C C . LYS A 1 127 ? -2.127 19.586 -0.023 1.00 81.56 127 LYS A C 1
ATOM 969 O O . LYS A 1 127 ? -2.610 19.628 1.103 1.00 81.56 127 LYS A O 1
ATOM 974 N N . GLU A 1 128 ? -2.629 20.269 -1.050 1.00 84.75 128 GLU A N 1
ATOM 975 C CA . GLU A 1 128 ? -3.727 21.231 -0.890 1.00 84.75 128 GLU A CA 1
ATOM 976 C C . GLU A 1 128 ? -5.041 20.556 -0.473 1.00 84.75 128 GLU A C 1
ATOM 978 O O . GLU A 1 128 ? -5.803 21.099 0.330 1.00 84.75 128 GLU A O 1
ATOM 983 N N . ALA A 1 129 ? -5.316 19.354 -0.990 1.00 81.06 129 ALA A N 1
ATOM 984 C CA . ALA A 1 129 ? -6.485 18.584 -0.579 1.00 81.06 129 ALA A CA 1
ATOM 985 C C . ALA A 1 129 ? -6.366 18.076 0.869 1.00 81.06 129 ALA A C 1
ATOM 987 O O . ALA A 1 129 ? -7.357 18.100 1.600 1.00 81.06 129 ALA A O 1
ATOM 988 N N . ALA A 1 130 ? -5.173 17.644 1.293 1.00 80.19 130 ALA A N 1
ATOM 989 C CA . ALA A 1 130 ? -4.934 17.154 2.649 1.00 80.19 130 ALA A CA 1
ATOM 990 C C . ALA A 1 130 ? -5.060 18.269 3.700 1.00 80.19 130 ALA A C 1
ATOM 992 O O . ALA A 1 130 ? -5.654 18.043 4.753 1.00 80.19 130 ALA A O 1
ATOM 993 N N . GLU A 1 131 ? -4.566 19.474 3.406 1.00 84.62 131 GLU A N 1
ATOM 994 C CA . GLU A 1 131 ? -4.720 20.635 4.295 1.00 84.62 131 GLU A CA 1
ATOM 995 C C . GLU A 1 131 ? -6.195 21.022 4.462 1.00 84.62 131 GLU A C 1
ATOM 997 O O . GLU A 1 131 ? -6.685 21.096 5.586 1.00 84.62 131 GLU A O 1
ATOM 1002 N N . LYS A 1 132 ? -6.954 21.131 3.361 1.00 86.56 132 LYS A N 1
ATOM 1003 C CA . LYS A 1 132 ? -8.400 21.427 3.428 1.00 86.56 132 LYS A CA 1
ATOM 1004 C C . LYS A 1 132 ? -9.186 20.371 4.205 1.00 86.56 132 LYS A C 1
ATOM 1006 O O . LYS A 1 132 ? -10.170 20.696 4.866 1.00 86.56 132 LYS A O 1
ATOM 1011 N N . GLN A 1 133 ? -8.781 19.103 4.108 1.00 81.06 133 GLN A N 1
ATOM 1012 C CA . GLN A 1 133 ? -9.410 18.024 4.864 1.00 81.06 133 GLN A CA 1
ATOM 1013 C C . GLN A 1 133 ? -9.130 18.132 6.362 1.00 81.06 133 GLN A C 1
ATOM 1015 O O . GLN A 1 133 ? -10.056 17.898 7.134 1.00 81.06 133 GLN A O 1
ATOM 1020 N N . ARG A 1 134 ? -7.909 18.508 6.766 1.00 82.31 134 ARG A N 1
ATOM 1021 C CA . ARG A 1 134 ? -7.568 18.745 8.178 1.00 82.31 134 ARG A CA 1
ATOM 1022 C C . ARG A 1 134 ? -8.382 19.894 8.760 1.00 82.31 134 ARG A C 1
ATOM 1024 O O . ARG A 1 134 ? -9.083 19.676 9.742 1.00 82.31 134 ARG A O 1
ATOM 1031 N N . ASP A 1 135 ? -8.415 21.038 8.080 1.00 87.75 135 ASP A N 1
ATOM 1032 C CA . ASP A 1 135 ? -9.174 22.212 8.535 1.00 87.75 135 ASP A CA 1
ATOM 1033 C C . ASP A 1 135 ? -10.673 21.900 8.710 1.00 87.75 135 ASP A C 1
ATOM 1035 O O . ASP A 1 135 ? -11.313 22.306 9.685 1.00 87.75 135 ASP A O 1
ATOM 1039 N N . ALA A 1 136 ? -11.256 21.138 7.777 1.00 84.81 136 ALA A N 1
ATOM 1040 C CA . ALA A 1 136 ? -12.653 20.717 7.862 1.00 84.81 136 ALA A CA 1
ATOM 1041 C C . ALA A 1 136 ? -12.912 19.731 9.016 1.00 84.81 136 ALA A C 1
ATOM 1043 O O . ALA A 1 136 ? -14.018 19.702 9.564 1.00 84.81 136 ALA A O 1
ATOM 1044 N N . LEU A 1 137 ? -11.919 18.910 9.368 1.00 80.12 137 LEU A N 1
ATOM 1045 C CA . LEU A 1 137 ? -12.001 17.943 10.460 1.00 80.12 137 LEU A CA 1
ATOM 1046 C C . LEU A 1 137 ? -11.919 18.653 11.811 1.00 80.12 137 LEU A C 1
ATOM 1048 O O . LEU A 1 137 ? -12.790 18.422 12.646 1.00 80.12 137 LEU A O 1
ATOM 1052 N N . ASP A 1 138 ? -10.980 19.584 11.964 1.00 84.00 138 ASP A N 1
ATOM 1053 C CA . ASP A 1 138 ? -10.837 20.403 13.171 1.00 84.00 138 ASP A CA 1
ATOM 1054 C C . ASP A 1 138 ? -12.104 21.231 13.422 1.00 84.00 138 ASP A C 1
ATOM 1056 O O . ASP A 1 138 ? -12.659 21.220 14.520 1.00 84.00 138 ASP A O 1
ATOM 1060 N N . THR A 1 139 ? -12.668 21.839 12.371 1.00 87.00 139 THR A N 1
ATOM 1061 C CA . THR A 1 139 ? -13.927 22.597 12.483 1.00 87.00 139 THR A CA 1
ATOM 1062 C C . THR A 1 139 ? -15.108 21.709 12.898 1.00 87.00 139 THR A C 1
ATOM 1064 O O . THR A 1 139 ? -16.005 22.146 13.622 1.00 87.00 139 THR A O 1
ATOM 1067 N N . ALA A 1 140 ? -15.149 20.460 12.425 1.00 80.25 140 ALA A N 1
ATOM 1068 C CA . ALA A 1 140 ? -16.193 19.516 12.811 1.00 80.25 140 ALA A CA 1
ATOM 1069 C C . ALA A 1 140 ? -16.026 19.064 14.268 1.00 80.25 140 ALA A C 1
ATOM 1071 O O . ALA A 1 140 ? -17.011 19.042 15.002 1.00 80.25 140 ALA A O 1
ATOM 1072 N N . VAL A 1 141 ? -14.800 18.752 14.697 1.00 81.44 141 VAL A N 1
ATOM 1073 C CA . VAL A 1 141 ? -14.496 18.358 16.081 1.00 81.44 141 VAL A CA 1
ATOM 1074 C C . VAL A 1 141 ? -14.874 19.469 17.059 1.00 81.44 141 VAL A C 1
ATOM 1076 O O . VAL A 1 141 ? -15.540 19.181 18.053 1.00 81.44 141 VAL A O 1
ATOM 1079 N N . GLU A 1 142 ? -14.554 20.728 16.750 1.00 83.88 142 GLU A N 1
ATOM 1080 C CA . GLU A 1 142 ? -14.897 21.864 17.616 1.00 83.88 142 GLU A CA 1
ATOM 1081 C C . GLU A 1 142 ? -16.422 22.005 17.787 1.00 83.88 142 GLU A C 1
ATOM 1083 O O . GLU A 1 142 ? -16.923 22.128 18.904 1.00 83.88 142 GLU A O 1
ATOM 1088 N N . ARG A 1 143 ? -17.187 21.851 16.693 1.00 81.56 143 ARG A N 1
ATOM 1089 C CA . ARG A 1 143 ? -18.665 21.861 16.727 1.00 81.56 143 ARG A CA 1
ATOM 1090 C C . ARG A 1 143 ? -19.267 20.703 17.519 1.00 81.56 143 ARG A C 1
ATOM 1092 O O . ARG A 1 143 ? -20.343 20.857 18.093 1.00 81.56 143 ARG A O 1
ATOM 1099 N N . LEU A 1 144 ? -18.629 19.533 17.498 1.00 74.19 144 LEU A N 1
ATOM 1100 C CA . LEU A 1 144 ? -19.072 18.377 18.279 1.00 74.19 144 LEU A CA 1
ATOM 1101 C C . LEU A 1 144 ? -18.759 18.559 19.770 1.00 74.19 144 LEU A C 1
ATOM 1103 O O . LEU A 1 144 ? -19.578 18.192 20.612 1.00 74.19 144 LEU A O 1
ATOM 1107 N N . ARG A 1 145 ? -17.604 19.149 20.094 1.00 78.06 145 ARG A N 1
ATOM 1108 C CA . ARG A 1 145 ? -17.174 19.417 21.472 1.00 78.06 145 ARG A CA 1
ATOM 1109 C C . ARG A 1 145 ? -18.117 20.381 22.192 1.00 78.06 145 ARG A C 1
ATOM 1111 O O . ARG A 1 145 ? -18.400 20.179 23.368 1.00 78.06 145 ARG A O 1
ATOM 1118 N N . GLU A 1 146 ? -18.639 21.373 21.477 1.00 79.75 146 GLU A N 1
ATOM 1119 C CA . GLU A 1 146 ? -19.573 22.375 22.005 1.00 79.75 146 GLU A CA 1
ATOM 1120 C C . GLU A 1 146 ? -20.969 21.801 22.338 1.00 79.75 146 GLU A C 1
ATOM 1122 O O . GLU A 1 146 ? -21.714 22.394 23.112 1.00 79.75 146 GLU A O 1
ATOM 1127 N N . LYS A 1 147 ? -21.329 20.623 21.802 1.00 68.62 147 LYS A N 1
ATOM 1128 C CA . LYS A 1 147 ? -22.676 20.023 21.922 1.00 68.62 147 LYS A CA 1
ATOM 1129 C C . LYS A 1 147 ? -22.732 18.728 22.744 1.00 68.62 147 LYS A C 1
ATOM 1131 O O . LYS A 1 147 ? -23.636 17.917 22.541 1.00 68.62 147 LYS A O 1
ATOM 1136 N N . MET A 1 148 ? -21.768 18.479 23.631 1.00 55.62 148 MET A N 1
ATOM 1137 C CA . MET A 1 148 ? -21.697 17.211 24.371 1.00 55.62 148 MET A CA 1
ATOM 1138 C C . MET A 1 148 ? -22.799 17.055 25.437 1.00 55.62 148 MET A C 1
ATOM 1140 O O . MET A 1 148 ? -22.610 17.366 26.608 1.00 55.62 148 MET A O 1
ATOM 1144 N N . GLU A 1 149 ? -23.920 16.465 25.023 1.00 65.12 149 GLU A N 1
ATOM 1145 C CA . GLU A 1 149 ? -24.829 15.679 25.865 1.00 65.12 149 GLU A CA 1
ATOM 1146 C C . GLU A 1 149 ? -24.548 14.181 25.621 1.00 65.12 149 GLU A C 1
ATOM 1148 O O . GLU A 1 149 ? -24.259 13.778 24.497 1.00 65.12 149 GLU A O 1
ATOM 1153 N N . LEU A 1 150 ? -24.591 13.331 26.652 1.00 62.81 150 LEU A N 1
ATOM 1154 C CA . LEU A 1 150 ? -24.055 11.955 26.628 1.00 62.81 150 LEU A CA 1
ATOM 1155 C C . LEU A 1 150 ? -24.638 11.051 25.514 1.00 62.81 150 LEU A C 1
ATOM 1157 O O . LEU A 1 150 ? -23.947 10.165 25.011 1.00 62.81 150 LEU A O 1
ATOM 1161 N N . ALA A 1 151 ? -25.880 11.295 25.085 1.00 66.81 151 ALA A N 1
ATOM 1162 C CA . ALA A 1 151 ? -26.514 10.587 23.966 1.00 66.81 151 ALA A CA 1
ATOM 1163 C C . ALA A 1 151 ? -25.846 10.888 22.605 1.00 66.81 151 ALA A C 1
ATOM 1165 O O . ALA A 1 151 ? -25.809 10.024 21.726 1.00 66.81 151 ALA A O 1
ATOM 1166 N N . SER A 1 152 ? -25.232 12.067 22.466 1.00 66.62 152 SER A N 1
ATOM 1167 C CA . SER A 1 152 ? -24.468 12.494 21.287 1.00 66.62 152 SER A CA 1
ATOM 1168 C C . SER A 1 152 ? -23.269 11.579 21.019 1.00 66.62 152 SER A C 1
ATOM 1170 O O . SER A 1 152 ? -22.956 11.291 19.869 1.00 66.62 152 SER A O 1
ATOM 1172 N N . LEU A 1 153 ? -22.630 11.022 22.054 1.00 73.12 153 LEU A N 1
ATOM 1173 C CA . LEU A 1 153 ? -21.415 10.208 21.894 1.00 73.12 153 LEU A CA 1
ATOM 1174 C C . LEU A 1 153 ? -21.635 8.937 21.060 1.00 73.12 153 LEU A C 1
ATOM 1176 O O . LEU A 1 153 ? -20.742 8.526 20.317 1.00 73.12 153 LEU A O 1
ATOM 1180 N N . LEU A 1 154 ? -22.815 8.318 21.148 1.00 77.94 154 LEU A N 1
ATOM 1181 C CA . LEU A 1 154 ? -23.117 7.080 20.423 1.00 77.94 154 LEU A CA 1
ATOM 1182 C C . LEU A 1 154 ? -23.409 7.360 18.941 1.00 77.94 154 LEU A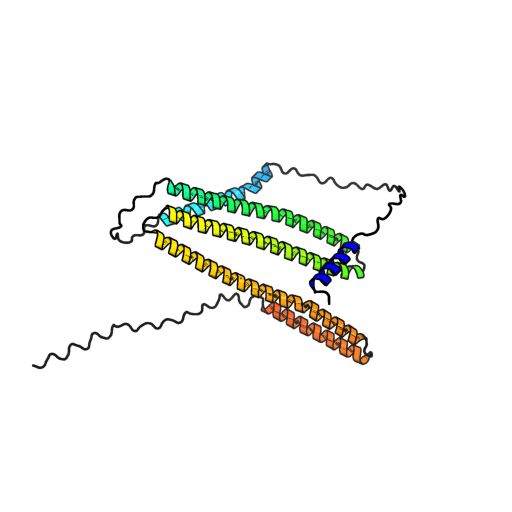 C 1
ATOM 1184 O O . LEU A 1 154 ? -22.946 6.629 18.061 1.00 77.94 154 LEU A O 1
ATOM 1188 N N . GLU A 1 155 ? -24.114 8.455 18.657 1.00 76.88 155 GLU A N 1
ATOM 1189 C CA . GLU A 1 155 ? -24.378 8.916 17.292 1.00 76.88 155 GLU A CA 1
ATOM 1190 C C . GLU A 1 155 ? -23.100 9.422 16.612 1.00 76.88 155 GLU A C 1
ATOM 1192 O O . GLU A 1 155 ? -22.825 9.074 15.464 1.00 76.88 155 GLU A O 1
ATOM 1197 N N . VAL A 1 156 ? -22.244 10.117 17.362 1.00 79.38 156 VAL A N 1
ATOM 1198 C CA . VAL A 1 156 ? -20.909 10.532 16.924 1.00 79.38 156 VAL A CA 1
ATOM 1199 C C . VAL A 1 156 ? -20.025 9.330 16.600 1.00 79.38 156 VAL A C 1
ATOM 1201 O O . VAL A 1 156 ? -19.358 9.343 15.569 1.00 79.38 156 VAL A O 1
ATOM 1204 N N . ASN A 1 157 ? -20.042 8.268 17.412 1.00 79.88 157 ASN A N 1
ATOM 1205 C CA . ASN A 1 157 ? -19.249 7.066 17.143 1.00 79.88 157 ASN A CA 1
ATOM 1206 C C . ASN A 1 157 ? -19.712 6.352 15.857 1.00 79.88 157 ASN A C 1
ATOM 1208 O O . ASN A 1 157 ? -18.892 5.992 15.014 1.00 79.88 157 ASN A O 1
ATOM 1212 N N . ARG A 1 158 ? -21.031 6.236 15.637 1.00 81.00 158 ARG A N 1
ATOM 1213 C CA . ARG A 1 158 ? -21.575 5.698 14.374 1.00 81.00 158 ARG A CA 1
ATOM 1214 C C . ARG A 1 158 ? -21.190 6.556 13.170 1.00 81.00 158 ARG A C 1
ATOM 1216 O O . ARG A 1 158 ? -20.764 6.019 12.151 1.00 81.00 158 ARG A O 1
ATOM 1223 N N . LEU A 1 159 ? -21.288 7.877 13.302 1.00 79.31 159 LEU A N 1
ATOM 1224 C CA . LEU A 1 159 ? -20.972 8.820 12.231 1.00 79.31 159 LEU A CA 1
ATOM 1225 C C . LEU A 1 159 ? -19.467 8.856 11.918 1.00 79.31 159 LEU A C 1
ATO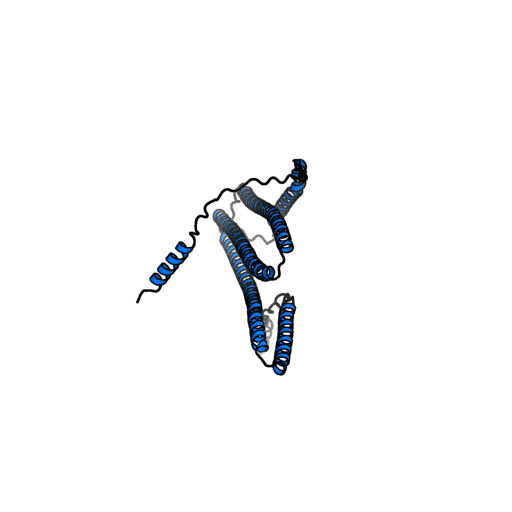M 1227 O O . LEU A 1 159 ? -19.079 8.966 10.754 1.00 79.31 159 LEU A O 1
ATOM 1231 N N . LEU A 1 160 ? -18.615 8.697 12.936 1.00 78.56 160 LEU A N 1
ATOM 1232 C CA . LEU A 1 160 ? -17.180 8.467 12.772 1.00 78.56 160 LEU A CA 1
ATOM 1233 C C . LEU A 1 160 ? -16.932 7.181 11.984 1.00 78.56 160 LEU A C 1
ATOM 1235 O O . LEU A 1 160 ? -16.194 7.226 11.001 1.00 78.56 160 LEU A O 1
ATOM 1239 N N . LEU A 1 161 ? -17.572 6.067 12.354 1.00 80.12 161 LEU A N 1
ATOM 1240 C CA . LEU A 1 161 ? -17.397 4.779 11.674 1.00 80.12 161 LEU A CA 1
ATOM 1241 C C . LEU A 1 161 ? -17.778 4.855 10.184 1.00 80.12 161 LEU A C 1
ATOM 1243 O O . LEU A 1 161 ? -17.006 4.429 9.324 1.00 80.12 161 LEU A O 1
ATOM 1247 N N . GLU A 1 162 ? -18.925 5.467 9.874 1.00 82.94 162 GLU A N 1
ATOM 1248 C CA . GLU A 1 162 ? -19.407 5.695 8.503 1.00 82.94 162 GLU A CA 1
ATOM 1249 C C . GLU A 1 162 ? -18.405 6.542 7.695 1.00 82.94 162 GLU A C 1
ATOM 1251 O O . GLU A 1 162 ? -18.034 6.210 6.564 1.00 82.94 162 GLU A O 1
ATOM 1256 N N . LYS A 1 163 ? -17.897 7.621 8.304 1.00 78.00 163 LYS A N 1
ATOM 1257 C CA . LYS A 1 163 ? -16.935 8.529 7.670 1.00 78.00 163 LYS A CA 1
ATOM 1258 C C . LYS A 1 163 ? -15.578 7.863 7.440 1.00 78.00 163 LYS A C 1
ATOM 1260 O O . LYS A 1 163 ? -14.995 8.049 6.372 1.00 78.00 163 LYS A O 1
ATOM 1265 N N . TYR A 1 164 ? -15.093 7.061 8.388 1.00 79.38 164 TYR A N 1
ATOM 1266 C CA . TYR A 1 164 ? -13.873 6.271 8.212 1.00 79.38 164 TYR A CA 1
ATOM 1267 C C . TYR A 1 164 ? -14.011 5.274 7.060 1.00 79.38 164 TYR A C 1
ATOM 1269 O O . TYR A 1 164 ? -13.082 5.139 6.262 1.00 79.38 164 TYR A O 1
ATOM 1277 N N . HIS A 1 165 ? -15.176 4.637 6.909 1.00 79.31 165 HIS A N 1
ATOM 1278 C CA . HIS A 1 165 ? -15.425 3.723 5.795 1.00 79.31 165 HIS A CA 1
ATOM 1279 C C . HIS A 1 165 ? -15.404 4.449 4.440 1.00 79.31 165 HIS A C 1
ATOM 1281 O O . HIS A 1 165 ? -14.793 3.973 3.477 1.00 79.31 165 HIS A O 1
ATOM 1287 N N . GLY A 1 166 ? -15.993 5.647 4.375 1.00 80.25 166 GLY A N 1
ATOM 1288 C CA . GLY A 1 166 ? -15.932 6.510 3.193 1.00 80.25 166 GLY A CA 1
ATOM 1289 C C . GLY A 1 166 ? -14.500 6.907 2.817 1.00 80.25 166 GLY A C 1
ATOM 1290 O O . GLY A 1 166 ? -14.099 6.750 1.665 1.00 80.25 166 GLY A O 1
ATOM 1291 N N . ILE A 1 167 ? -13.696 7.350 3.790 1.00 77.44 167 ILE A N 1
ATOM 1292 C CA . ILE A 1 167 ? -12.300 7.757 3.551 1.00 77.44 167 ILE A CA 1
ATOM 1293 C C . ILE A 1 167 ? -11.463 6.567 3.069 1.00 77.44 167 ILE A C 1
ATOM 1295 O O . ILE A 1 167 ? -10.791 6.675 2.042 1.00 77.44 167 ILE A O 1
ATOM 1299 N N . ALA A 1 168 ? -11.549 5.424 3.755 1.00 75.19 168 ALA A N 1
ATOM 1300 C CA . ALA A 1 168 ? -10.776 4.235 3.405 1.00 75.19 168 ALA A CA 1
ATOM 1301 C C . ALA A 1 168 ? -11.126 3.714 2.002 1.00 75.19 168 ALA A C 1
ATOM 1303 O O . ALA A 1 168 ? -10.239 3.377 1.213 1.00 75.19 168 ALA A O 1
ATOM 1304 N N . THR A 1 169 ? -12.415 3.687 1.650 1.00 82.50 169 THR A N 1
ATOM 1305 C CA . THR A 1 169 ? -12.852 3.223 0.324 1.00 82.50 169 THR A CA 1
ATOM 1306 C C . THR A 1 169 ? -12.475 4.197 -0.791 1.00 82.50 169 THR A C 1
ATOM 1308 O O . THR A 1 169 ? -12.080 3.758 -1.876 1.00 82.50 169 THR A O 1
ATOM 1311 N N . ASP A 1 170 ? -12.538 5.506 -0.554 1.00 80.31 170 ASP A N 1
ATOM 1312 C CA . ASP A 1 170 ? -12.123 6.501 -1.543 1.00 80.31 170 ASP A CA 1
ATOM 1313 C C . ASP A 1 170 ? -10.608 6.534 -1.744 1.00 80.31 170 ASP A C 1
ATOM 1315 O O . ASP A 1 170 ? -10.138 6.661 -2.882 1.00 80.31 170 ASP A O 1
ATOM 1319 N N . GLU A 1 171 ? -9.834 6.370 -0.675 1.00 79.69 171 GLU A N 1
ATOM 1320 C CA . GLU A 1 171 ? -8.383 6.248 -0.757 1.00 79.69 171 GLU A CA 1
ATOM 1321 C C . GLU A 1 171 ? -7.977 4.978 -1.513 1.00 79.69 171 GLU A C 1
ATOM 1323 O O . GLU A 1 171 ? -7.195 5.057 -2.466 1.00 79.69 171 GLU A O 1
ATOM 1328 N N . ALA A 1 172 ? -8.610 3.840 -1.210 1.00 75.62 172 ALA A N 1
ATOM 1329 C CA . ALA A 1 172 ? -8.426 2.601 -1.960 1.00 75.62 172 ALA A CA 1
ATOM 1330 C C . ALA A 1 172 ? -8.749 2.777 -3.457 1.00 75.62 172 ALA A C 1
ATOM 1332 O O . ALA A 1 172 ? -7.953 2.385 -4.313 1.00 75.62 172 ALA A O 1
ATOM 1333 N N . LYS A 1 173 ? -9.860 3.441 -3.814 1.00 79.44 173 LYS A N 1
ATOM 1334 C CA . LYS A 1 173 ? -10.206 3.733 -5.224 1.00 79.44 173 LYS A CA 1
ATOM 1335 C C . LYS A 1 173 ? -9.181 4.642 -5.907 1.00 79.44 173 LYS A C 1
ATOM 1337 O O . LYS A 1 173 ? -8.934 4.495 -7.109 1.00 79.44 173 LYS A O 1
ATOM 1342 N N . LYS A 1 174 ? -8.615 5.620 -5.193 1.00 77.06 174 LYS A N 1
ATOM 1343 C CA . LYS A 1 174 ? -7.568 6.512 -5.726 1.00 77.06 174 LYS A CA 1
ATOM 1344 C C . LYS A 1 174 ? -6.261 5.751 -5.943 1.00 77.06 174 LYS A C 1
ATOM 1346 O O . LYS A 1 174 ? -5.692 5.850 -7.030 1.00 77.06 174 LYS A O 1
ATOM 1351 N N . ALA A 1 175 ? -5.835 4.952 -4.967 1.00 73.50 175 ALA A N 1
ATOM 1352 C CA . ALA A 1 175 ? -4.661 4.092 -5.079 1.00 73.50 175 ALA A CA 1
ATOM 1353 C C . ALA A 1 175 ? -4.808 3.091 -6.237 1.00 73.50 175 ALA A C 1
ATOM 1355 O O . ALA A 1 175 ? -3.890 2.950 -7.043 1.00 73.50 175 ALA A O 1
ATOM 1356 N N . PHE A 1 176 ? -5.991 2.486 -6.397 1.00 76.75 176 PHE A N 1
ATOM 1357 C CA . PHE A 1 176 ? -6.271 1.551 -7.489 1.00 76.75 176 PHE A CA 1
ATOM 1358 C C . PHE A 1 176 ? -6.240 2.212 -8.871 1.00 76.75 176 PHE A C 1
ATOM 1360 O O . PHE A 1 176 ? -5.768 1.630 -9.845 1.00 76.75 176 PHE A O 1
ATOM 1367 N N . ARG A 1 177 ? -6.728 3.453 -8.989 1.00 78.19 177 ARG A N 1
ATOM 1368 C CA . ARG A 1 177 ? -6.598 4.212 -10.242 1.00 78.19 177 ARG A CA 1
ATOM 1369 C C . ARG A 1 177 ? -5.139 4.533 -10.545 1.00 78.19 177 ARG A C 1
ATOM 1371 O O . ARG A 1 177 ? -4.709 4.323 -11.674 1.00 78.19 177 ARG A O 1
ATOM 1378 N N . ALA A 1 178 ? -4.383 5.000 -9.554 1.00 76.06 178 ALA A N 1
ATOM 1379 C CA . ALA A 1 178 ? -2.965 5.299 -9.726 1.00 76.06 178 ALA A CA 1
ATOM 1380 C C . ALA A 1 178 ? -2.158 4.051 -10.130 1.00 76.06 178 ALA A C 1
ATOM 1382 O O . ALA A 1 178 ? -1.336 4.131 -11.041 1.00 76.06 178 ALA A O 1
ATOM 1383 N N . SER A 1 179 ? -2.432 2.889 -9.527 1.00 76.00 179 SER A N 1
ATOM 1384 C CA . SER A 1 179 ? -1.754 1.638 -9.884 1.00 76.00 179 SER A CA 1
ATOM 1385 C C . SER A 1 179 ? -2.097 1.172 -11.300 1.00 76.00 179 SER A C 1
ATOM 1387 O O . SER A 1 179 ? -1.193 0.778 -12.034 1.00 76.00 179 SER A O 1
ATOM 1389 N N . ARG A 1 180 ? -3.362 1.291 -11.733 1.00 80.62 180 ARG A N 1
ATOM 1390 C CA . ARG A 1 180 ? -3.762 1.014 -13.126 1.00 80.62 180 ARG A CA 1
ATOM 1391 C C . ARG A 1 180 ? -3.017 1.902 -14.124 1.00 80.62 180 ARG A C 1
ATOM 1393 O O . ARG A 1 180 ? -2.546 1.393 -15.136 1.00 80.62 180 ARG A O 1
ATOM 1400 N N . TRP A 1 181 ? -2.881 3.199 -13.839 1.00 79.38 181 TRP A N 1
ATOM 1401 C CA . TRP A 1 181 ? -2.110 4.114 -14.688 1.00 79.38 181 TRP A CA 1
ATOM 1402 C C . TRP A 1 181 ? -0.633 3.725 -14.746 1.00 79.38 181 TRP A C 1
ATOM 1404 O O . TRP A 1 181 ? -0.078 3.625 -15.835 1.00 79.38 181 TRP A O 1
ATOM 1414 N N . ALA A 1 182 ? -0.013 3.433 -13.601 1.00 75.06 182 ALA A N 1
ATOM 1415 C CA . ALA A 1 182 ? 1.381 2.995 -13.550 1.00 75.06 182 ALA A CA 1
ATOM 1416 C C . ALA A 1 182 ? 1.608 1.688 -14.333 1.00 75.06 182 ALA A C 1
ATOM 1418 O O . ALA A 1 182 ? 2.551 1.596 -15.119 1.00 75.06 182 ALA A O 1
ATOM 1419 N N . MET A 1 183 ? 0.716 0.703 -14.177 1.00 79.38 183 MET A N 1
ATOM 1420 C CA . MET A 1 183 ? 0.741 -0.541 -14.956 1.00 79.38 183 MET A CA 1
ATOM 1421 C C . MET A 1 183 ? 0.579 -0.275 -16.457 1.00 79.38 183 MET A C 1
ATOM 1423 O O . MET A 1 183 ? 1.316 -0.847 -17.257 1.00 79.38 183 MET A O 1
ATOM 1427 N N . GLY A 1 184 ? -0.342 0.614 -16.840 1.00 76.69 184 GLY A N 1
ATOM 1428 C CA . GLY A 1 184 ? -0.562 0.999 -18.235 1.00 76.69 184 GLY A CA 1
ATOM 1429 C C . GLY A 1 184 ? 0.655 1.678 -18.865 1.00 76.69 184 GLY A C 1
ATOM 1430 O O . GLY A 1 184 ? 1.036 1.334 -19.981 1.00 76.69 184 GLY A O 1
ATOM 1431 N N . ILE A 1 185 ? 1.312 2.583 -18.134 1.00 75.56 185 ILE A N 1
ATOM 1432 C CA . ILE A 1 185 ? 2.552 3.239 -18.578 1.00 75.56 185 ILE A CA 1
ATOM 1433 C C . ILE A 1 185 ? 3.675 2.207 -18.735 1.00 75.56 185 ILE A C 1
ATOM 1435 O O . ILE A 1 185 ? 4.352 2.194 -19.762 1.00 75.56 185 ILE A O 1
ATOM 1439 N N . GLY A 1 186 ? 3.843 1.307 -17.760 1.00 75.00 186 GLY A N 1
ATOM 1440 C CA . GLY A 1 186 ? 4.831 0.229 -17.841 1.00 75.00 186 GLY A CA 1
ATOM 1441 C C . GLY A 1 186 ? 4.613 -0.675 -19.058 1.00 75.00 186 GLY A C 1
ATOM 1442 O O . GLY A 1 186 ? 5.566 -0.994 -19.768 1.00 75.00 186 GLY A O 1
ATOM 1443 N N . LEU A 1 187 ? 3.356 -1.023 -19.353 1.00 77.38 187 LEU A N 1
ATOM 1444 C CA . LEU A 1 187 ? 2.996 -1.788 -20.546 1.00 77.38 187 LEU A CA 1
ATOM 1445 C C . LEU A 1 187 ? 3.307 -1.014 -21.835 1.00 77.38 187 LEU A C 1
ATOM 1447 O O . LEU A 1 187 ? 3.880 -1.588 -22.757 1.00 77.38 187 LEU A O 1
ATOM 1451 N N . MET A 1 188 ? 2.979 0.280 -21.893 1.00 73.25 188 MET A N 1
ATOM 1452 C CA . MET A 1 188 ? 3.274 1.141 -23.046 1.00 73.25 188 MET A CA 1
ATOM 1453 C C . MET A 1 188 ? 4.771 1.206 -23.353 1.00 73.25 188 MET A C 1
ATOM 1455 O O . MET A 1 188 ? 5.161 1.080 -24.512 1.00 73.25 188 MET A O 1
ATOM 1459 N N . ILE A 1 189 ? 5.617 1.331 -22.327 1.00 76.25 189 ILE A N 1
ATOM 1460 C CA . ILE A 1 189 ? 7.078 1.303 -22.491 1.00 76.25 189 ILE A CA 1
ATOM 1461 C C . ILE A 1 189 ? 7.531 -0.045 -23.067 1.00 76.25 189 ILE A C 1
ATOM 1463 O O . ILE A 1 189 ? 8.364 -0.082 -23.970 1.00 76.25 189 ILE A O 1
ATOM 1467 N N . LEU A 1 190 ? 6.966 -1.152 -22.580 1.00 75.94 190 LEU A N 1
ATOM 1468 C CA . LEU A 1 190 ? 7.341 -2.503 -23.001 1.00 75.94 190 LEU A CA 1
ATOM 1469 C C . LEU A 1 190 ? 6.927 -2.790 -24.453 1.00 75.94 190 LEU A C 1
ATOM 1471 O O . LEU A 1 190 ? 7.715 -3.333 -25.227 1.00 75.94 190 LEU A O 1
ATOM 1475 N N . VAL A 1 191 ? 5.725 -2.357 -24.840 1.00 76.31 191 VAL A N 1
ATOM 1476 C CA . VAL A 1 191 ? 5.230 -2.412 -26.224 1.00 76.31 191 VAL A CA 1
ATOM 1477 C C . VAL A 1 191 ? 6.075 -1.514 -27.131 1.00 76.31 191 VAL A C 1
ATOM 1479 O O . VAL A 1 191 ? 6.497 -1.955 -28.197 1.00 76.31 191 VAL A O 1
ATOM 1482 N N . GLY A 1 192 ? 6.396 -0.292 -26.698 1.00 74.00 192 GLY A N 1
ATOM 1483 C CA . GLY A 1 192 ? 7.269 0.619 -27.441 1.00 74.00 192 GLY A CA 1
ATOM 1484 C C . GLY A 1 192 ? 8.665 0.035 -27.674 1.00 74.00 192 GLY A C 1
ATOM 1485 O O . GLY A 1 192 ? 9.164 0.069 -28.796 1.00 74.00 192 GLY A O 1
ATOM 1486 N N . ALA A 1 193 ? 9.265 -0.577 -26.650 1.00 71.44 193 ALA A N 1
ATOM 1487 C CA . ALA A 1 193 ? 10.552 -1.262 -26.768 1.00 71.44 193 ALA A CA 1
ATOM 1488 C C . ALA A 1 193 ? 10.485 -2.468 -27.719 1.00 71.44 193 ALA A C 1
ATOM 1490 O O . ALA A 1 193 ? 11.415 -2.694 -28.496 1.00 71.44 193 ALA A O 1
ATOM 1491 N N . PHE A 1 194 ? 9.381 -3.220 -27.693 1.00 74.00 194 PHE A N 1
ATOM 1492 C CA . PHE A 1 194 ? 9.145 -4.326 -28.618 1.00 74.00 194 PHE A CA 1
ATOM 1493 C C . PHE A 1 194 ? 9.056 -3.844 -30.073 1.00 74.00 194 PHE A C 1
ATOM 1495 O O . PHE A 1 194 ? 9.767 -4.368 -30.929 1.00 74.00 194 PHE A O 1
ATOM 1502 N N . PHE A 1 195 ? 8.243 -2.819 -30.354 1.00 75.50 195 PHE A N 1
ATOM 1503 C CA . PHE A 1 195 ? 8.110 -2.255 -31.702 1.00 75.50 195 PHE A CA 1
ATOM 1504 C C . PHE A 1 195 ? 9.400 -1.600 -32.193 1.00 75.50 195 PHE A C 1
ATOM 1506 O O . PHE A 1 195 ? 9.752 -1.774 -33.357 1.00 75.50 195 PHE A O 1
ATOM 1513 N N . ALA A 1 196 ? 10.133 -0.904 -31.320 1.00 70.75 196 ALA A N 1
ATOM 1514 C CA . ALA A 1 196 ? 11.452 -0.377 -31.651 1.00 70.75 196 ALA A CA 1
ATOM 1515 C C . ALA A 1 196 ? 12.397 -1.518 -32.058 1.00 70.75 196 ALA A C 1
ATOM 1517 O O . ALA A 1 196 ? 12.966 -1.485 -33.145 1.00 70.75 196 ALA A O 1
ATOM 1518 N N . GLY A 1 197 ? 12.495 -2.579 -31.249 1.00 67.88 197 GLY A N 1
ATOM 1519 C CA . GLY A 1 197 ? 13.297 -3.759 -31.587 1.00 67.88 197 GLY A CA 1
ATOM 1520 C C . GLY A 1 197 ? 12.882 -4.414 -32.911 1.00 67.88 197 GLY A C 1
ATOM 1521 O O . GLY A 1 197 ? 13.741 -4.792 -33.707 1.00 67.88 197 GLY A O 1
ATOM 1522 N N . TRP A 1 198 ? 11.576 -4.493 -33.182 1.00 73.88 198 TRP A N 1
ATOM 1523 C CA . TRP A 1 198 ? 11.037 -5.016 -34.439 1.00 73.88 198 TRP A CA 1
ATOM 1524 C C . TRP A 1 198 ? 11.456 -4.171 -35.650 1.00 73.88 198 TRP A C 1
ATOM 1526 O O . TRP A 1 198 ? 11.930 -4.719 -36.644 1.00 73.88 198 TRP A O 1
ATOM 1536 N N . LEU A 1 199 ? 11.346 -2.841 -35.558 1.00 69.88 199 LEU A N 1
ATOM 1537 C CA . LEU A 1 199 ? 11.674 -1.925 -36.658 1.00 69.88 199 LEU A CA 1
ATOM 1538 C C . LEU A 1 199 ? 13.171 -1.922 -37.015 1.00 69.88 199 LEU A C 1
ATOM 1540 O O . LEU A 1 199 ? 13.523 -1.660 -38.160 1.00 69.88 199 LEU A O 1
ATOM 1544 N N . PHE A 1 200 ? 14.048 -2.242 -36.058 1.00 65.94 200 PHE A N 1
ATOM 1545 C CA . PHE A 1 200 ? 15.507 -2.269 -36.247 1.00 65.94 200 PHE A CA 1
ATOM 1546 C C . PHE A 1 200 ? 16.075 -3.642 -36.652 1.00 65.94 200 PHE A C 1
ATOM 1548 O O . PHE A 1 200 ? 17.288 -3.856 -36.597 1.00 65.94 200 PHE A O 1
ATOM 1555 N N . SER A 1 201 ? 15.234 -4.611 -37.022 1.00 53.31 201 SER A N 1
ATOM 1556 C CA . SER A 1 201 ? 15.648 -6.019 -37.055 1.00 53.31 201 SER A CA 1
ATOM 1557 C C . SER A 1 201 ? 16.490 -6.447 -38.270 1.00 53.31 201 SER A C 1
ATOM 1559 O O . SER A 1 201 ? 15.971 -6.746 -39.341 1.00 53.31 201 SER A O 1
ATOM 1561 N N . GLY A 1 202 ? 17.794 -6.638 -38.017 1.00 65.12 202 GLY A N 1
ATOM 1562 C CA . GLY A 1 202 ? 18.631 -7.706 -38.593 1.00 65.12 202 GLY A CA 1
ATOM 1563 C C . GLY A 1 202 ? 18.570 -9.016 -37.767 1.00 65.12 202 GLY A C 1
ATOM 1564 O O . GLY A 1 202 ? 17.739 -9.160 -36.866 1.00 65.12 202 GLY A O 1
ATOM 1565 N N . ARG A 1 203 ? 19.464 -9.994 -38.018 1.00 66.25 203 ARG A N 1
ATOM 1566 C CA . ARG A 1 203 ? 19.458 -11.347 -37.381 1.00 66.25 203 ARG A CA 1
ATOM 1567 C C . ARG A 1 203 ? 19.578 -11.366 -35.834 1.00 66.25 203 ARG A C 1
ATOM 1569 O O . ARG A 1 203 ? 19.403 -12.424 -35.238 1.00 66.25 203 ARG A O 1
ATOM 1576 N N . GLY A 1 204 ? 19.840 -10.236 -35.169 1.00 63.22 204 GLY A N 1
ATOM 1577 C CA . GLY A 1 204 ? 20.017 -10.130 -33.709 1.00 63.22 204 GLY A CA 1
ATOM 1578 C C . GLY A 1 204 ? 18.743 -10.050 -32.843 1.00 63.22 204 GLY A C 1
ATOM 1579 O O . GLY A 1 204 ? 18.844 -10.114 -31.619 1.00 63.22 204 GLY A O 1
ATOM 1580 N N . HIS A 1 205 ? 17.548 -9.935 -33.429 1.00 72.50 205 HIS A N 1
ATOM 1581 C CA . HIS A 1 205 ? 16.301 -9.682 -32.683 1.00 72.50 205 HIS A CA 1
ATOM 1582 C C . HIS A 1 205 ? 15.872 -10.820 -31.738 1.00 72.50 205 HIS A C 1
ATOM 1584 O O . HIS A 1 205 ? 15.259 -10.562 -30.703 1.00 72.50 205 HIS A O 1
ATOM 1590 N N . LEU A 1 206 ? 16.234 -12.073 -32.038 1.00 74.00 206 LEU A N 1
ATOM 1591 C CA . LEU A 1 206 ? 15.829 -13.242 -31.242 1.00 74.00 206 LEU A CA 1
ATOM 1592 C C . LEU A 1 206 ? 16.338 -13.181 -29.794 1.00 74.00 206 LEU A C 1
ATOM 1594 O O . LEU A 1 206 ? 15.608 -13.518 -28.863 1.00 74.00 206 LEU A O 1
ATOM 1598 N N . VAL A 1 207 ? 17.575 -12.715 -29.590 1.00 73.19 207 VAL A N 1
ATOM 1599 C CA . VAL A 1 207 ? 18.173 -12.617 -28.248 1.00 73.19 207 VAL A CA 1
ATOM 1600 C C . VAL A 1 207 ? 17.525 -11.486 -27.444 1.00 73.19 207 VAL A C 1
ATOM 1602 O O . VAL A 1 207 ? 17.282 -11.646 -26.249 1.00 73.19 207 VAL A O 1
ATOM 1605 N N . PHE A 1 208 ? 17.192 -10.370 -28.099 1.00 76.56 208 PHE A N 1
ATOM 1606 C CA . PHE A 1 208 ? 16.534 -9.229 -27.461 1.00 76.56 208 PHE A CA 1
ATOM 1607 C C . PHE A 1 208 ? 15.086 -9.538 -27.067 1.00 76.56 208 PHE A C 1
ATOM 1609 O O . PHE A 1 208 ? 14.686 -9.293 -25.931 1.00 76.56 208 PHE A O 1
ATOM 1616 N N . VAL A 1 209 ? 14.303 -10.137 -27.969 1.00 79.06 209 VAL A N 1
ATOM 1617 C CA . VAL A 1 209 ? 12.924 -10.547 -27.660 1.00 79.06 209 VAL A CA 1
ATOM 1618 C C . VAL A 1 209 ? 12.918 -11.595 -26.543 1.00 79.06 209 VAL A C 1
ATOM 1620 O O . VAL A 1 209 ? 12.095 -11.516 -25.632 1.00 79.06 209 VAL A O 1
ATOM 1623 N N . GLY A 1 210 ? 13.878 -12.527 -26.552 1.00 79.19 210 GLY A N 1
ATOM 1624 C CA . GLY A 1 210 ? 14.046 -13.513 -25.485 1.00 79.19 210 GLY A CA 1
ATOM 1625 C C . GLY A 1 210 ? 14.354 -12.891 -24.119 1.00 79.19 210 GLY A C 1
ATOM 1626 O O . GLY A 1 210 ? 13.746 -13.282 -23.120 1.00 79.19 210 GLY A O 1
ATOM 1627 N N . SER A 1 211 ? 15.255 -11.903 -24.050 1.00 78.19 211 SER A N 1
ATOM 1628 C CA . SER A 1 211 ? 15.574 -11.222 -22.787 1.00 78.19 211 SER A CA 1
ATOM 1629 C C . SER A 1 211 ? 14.414 -10.355 -22.293 1.00 78.19 211 SER A C 1
ATOM 1631 O O . SER A 1 211 ? 14.102 -10.390 -21.102 1.00 78.19 211 SER A O 1
ATOM 1633 N N . LEU A 1 212 ? 13.713 -9.658 -23.193 1.00 80.06 212 LEU A N 1
ATOM 1634 C CA . LEU A 1 212 ? 12.534 -8.858 -22.855 1.00 80.06 212 LEU A CA 1
ATOM 1635 C C . LEU A 1 212 ? 11.393 -9.736 -22.321 1.00 80.06 212 LEU A C 1
ATOM 1637 O O . LEU A 1 212 ? 10.794 -9.408 -21.295 1.00 80.06 212 LEU A O 1
ATOM 1641 N N . ALA A 1 213 ? 11.141 -10.886 -22.954 1.00 80.69 213 ALA A N 1
ATOM 1642 C CA . ALA A 1 213 ? 10.166 -11.865 -22.478 1.00 80.69 213 ALA A CA 1
ATOM 1643 C C . ALA A 1 213 ? 10.551 -12.435 -21.102 1.00 80.69 213 ALA A C 1
ATOM 1645 O O . ALA A 1 213 ? 9.697 -12.550 -20.222 1.00 80.69 213 ALA A O 1
ATOM 1646 N N . ALA A 1 214 ? 11.835 -12.740 -20.882 1.00 78.94 214 ALA A N 1
ATOM 1647 C CA . ALA A 1 214 ? 12.324 -13.232 -19.595 1.00 78.94 214 ALA A CA 1
ATOM 1648 C C . ALA A 1 214 ? 12.177 -12.188 -18.473 1.00 78.94 214 ALA A C 1
ATOM 1650 O O . ALA A 1 214 ? 11.728 -12.530 -17.376 1.00 78.94 214 ALA A O 1
ATOM 1651 N N . VAL A 1 215 ? 12.508 -10.919 -18.741 1.00 81.75 215 VAL A N 1
ATOM 1652 C CA . VAL A 1 215 ? 12.324 -9.811 -17.788 1.00 81.75 215 VAL A CA 1
ATOM 1653 C C . VAL A 1 215 ? 10.841 -9.589 -17.501 1.00 81.75 215 VAL A C 1
ATOM 1655 O O . VAL A 1 215 ? 10.464 -9.482 -16.335 1.00 81.75 215 VAL A O 1
ATOM 1658 N N . GLY A 1 216 ? 9.992 -9.594 -18.533 1.00 80.81 216 GLY A N 1
ATOM 1659 C CA . GLY A 1 216 ? 8.541 -9.483 -18.385 1.00 80.81 216 GLY A CA 1
ATOM 1660 C C . GLY A 1 216 ? 7.968 -10.592 -17.501 1.00 80.81 216 GLY A C 1
ATOM 1661 O O . GLY A 1 216 ? 7.297 -10.306 -16.513 1.00 80.81 216 GLY A O 1
ATOM 1662 N N . ALA A 1 217 ? 8.313 -11.851 -17.781 1.00 83.31 217 ALA A N 1
ATOM 1663 C CA . ALA A 1 217 ? 7.873 -12.994 -16.983 1.00 83.31 217 ALA A CA 1
ATOM 1664 C C . ALA A 1 217 ? 8.360 -12.918 -15.524 1.00 83.31 217 ALA A C 1
ATOM 1666 O O . ALA A 1 217 ? 7.583 -13.165 -14.597 1.00 83.31 217 ALA A O 1
ATOM 1667 N N . ALA A 1 218 ? 9.624 -12.540 -15.301 1.00 80.38 218 ALA A N 1
ATOM 1668 C CA . ALA A 1 218 ? 10.175 -12.362 -13.958 1.00 80.38 218 ALA A CA 1
ATOM 1669 C C . ALA A 1 218 ? 9.455 -11.244 -13.187 1.00 80.38 218 ALA A C 1
ATOM 1671 O O . ALA A 1 218 ? 9.150 -11.406 -12.002 1.00 80.38 218 ALA A O 1
ATOM 1672 N N . PHE A 1 219 ? 9.140 -10.137 -13.859 1.00 83.94 219 PHE A N 1
ATOM 1673 C CA . PHE A 1 219 ? 8.424 -9.011 -13.270 1.00 83.94 219 PHE A CA 1
ATOM 1674 C C . PHE A 1 219 ? 6.969 -9.364 -12.937 1.00 83.94 219 PHE A C 1
ATOM 1676 O O . PHE A 1 219 ? 6.521 -9.113 -11.819 1.00 83.94 219 PHE A O 1
ATOM 1683 N N . THR A 1 220 ? 6.246 -10.029 -13.844 1.00 84.12 220 THR A N 1
ATOM 1684 C CA . THR A 1 220 ? 4.884 -10.526 -13.586 1.00 84.12 220 THR A CA 1
ATOM 1685 C C . THR A 1 220 ? 4.855 -11.502 -12.411 1.00 84.12 220 THR A C 1
ATOM 1687 O O . THR A 1 220 ? 3.974 -11.409 -11.551 1.00 84.12 220 THR A O 1
ATOM 1690 N N . ALA A 1 221 ? 5.832 -12.408 -12.325 1.00 83.56 221 ALA A N 1
ATOM 1691 C CA . ALA A 1 221 ? 5.952 -13.332 -11.201 1.00 83.56 221 ALA A CA 1
ATOM 1692 C C . ALA A 1 221 ? 6.216 -12.595 -9.876 1.00 83.56 221 ALA A C 1
ATOM 1694 O O . ALA A 1 221 ? 5.603 -12.925 -8.859 1.00 83.56 221 ALA A O 1
ATOM 1695 N N . TYR A 1 222 ? 7.085 -11.578 -9.887 1.00 82.38 222 TYR A N 1
ATOM 1696 C CA . TYR A 1 222 ? 7.343 -10.732 -8.720 1.00 82.38 222 TYR A CA 1
ATOM 1697 C C . TYR A 1 222 ? 6.078 -9.995 -8.261 1.00 82.38 222 TYR A C 1
ATOM 1699 O O . TYR A 1 222 ? 5.694 -10.122 -7.100 1.00 82.38 222 TYR A O 1
ATOM 1707 N N . LEU A 1 223 ? 5.380 -9.312 -9.175 1.00 82.81 223 LEU A N 1
ATOM 1708 C CA . LEU A 1 223 ? 4.144 -8.591 -8.860 1.00 82.81 223 LEU A CA 1
ATOM 1709 C C . LEU A 1 223 ? 3.053 -9.514 -8.315 1.00 82.81 223 LEU A C 1
ATOM 1711 O O . LEU A 1 223 ? 2.409 -9.176 -7.326 1.00 82.81 223 LEU A O 1
ATOM 1715 N N . THR A 1 224 ? 2.869 -10.688 -8.925 1.00 84.88 224 THR A N 1
ATOM 1716 C CA . THR A 1 224 ? 1.882 -11.677 -8.464 1.00 84.88 224 THR A CA 1
ATOM 1717 C C . THR A 1 224 ? 2.192 -12.121 -7.040 1.00 84.88 224 THR A C 1
ATOM 1719 O O . THR A 1 224 ? 1.298 -12.177 -6.198 1.00 84.88 224 THR A O 1
ATOM 1722 N N . ARG A 1 225 ? 3.469 -12.390 -6.745 1.00 85.75 225 ARG A N 1
ATOM 1723 C CA . ARG A 1 225 ? 3.906 -12.774 -5.403 1.00 85.75 225 ARG A CA 1
ATOM 1724 C C . ARG A 1 225 ? 3.629 -11.671 -4.382 1.00 85.75 225 ARG A C 1
ATOM 1726 O O . ARG A 1 225 ? 3.034 -11.959 -3.349 1.00 85.75 225 ARG A O 1
ATOM 1733 N N . THR A 1 226 ? 4.030 -10.436 -4.676 1.00 80.75 226 THR A N 1
ATOM 1734 C CA . THR A 1 226 ? 3.823 -9.298 -3.771 1.00 80.75 226 THR A CA 1
ATOM 1735 C C . THR A 1 226 ? 2.339 -9.015 -3.557 1.00 80.75 226 THR A C 1
ATOM 1737 O O . THR A 1 226 ? 1.920 -8.816 -2.422 1.00 80.75 226 THR A O 1
ATOM 1740 N N . TYR A 1 227 ? 1.528 -9.050 -4.618 1.00 82.44 227 TYR A N 1
ATOM 1741 C CA . TYR A 1 227 ? 0.082 -8.864 -4.510 1.00 82.44 227 TYR A CA 1
ATOM 1742 C C . TYR A 1 227 ? -0.546 -9.909 -3.588 1.00 82.44 227 TYR A C 1
ATOM 1744 O O . TYR A 1 227 ? -1.248 -9.541 -2.651 1.00 82.44 227 TYR A O 1
ATOM 1752 N N . MET A 1 228 ? -0.244 -11.193 -3.806 1.00 86.31 228 MET A N 1
ATOM 1753 C CA . MET A 1 228 ? -0.777 -12.264 -2.964 1.00 86.31 228 MET A CA 1
ATOM 1754 C C . MET A 1 228 ? -0.377 -12.064 -1.505 1.00 86.31 228 MET A C 1
ATOM 1756 O O . MET A 1 228 ? -1.242 -12.109 -0.639 1.00 86.31 228 MET A O 1
ATOM 1760 N N . GLU A 1 229 ? 0.895 -11.767 -1.233 1.00 81.12 229 GLU A N 1
ATOM 1761 C CA . GLU A 1 229 ? 1.379 -11.483 0.120 1.00 81.12 229 GLU A CA 1
ATOM 1762 C C . GLU A 1 229 ? 0.595 -10.325 0.754 1.00 81.12 229 GLU A C 1
ATOM 1764 O O . GLU A 1 229 ? -0.065 -10.527 1.769 1.00 81.12 229 GLU A O 1
ATOM 1769 N N . THR A 1 230 ? 0.541 -9.155 0.111 1.00 77.62 230 THR A N 1
ATOM 1770 C CA . THR A 1 230 ? -0.221 -8.003 0.632 1.00 77.62 230 THR A CA 1
ATOM 1771 C C . THR A 1 230 ? -1.713 -8.293 0.824 1.00 77.62 230 THR A C 1
ATOM 1773 O O . THR A 1 230 ? -2.312 -7.802 1.779 1.00 77.62 230 THR A O 1
ATOM 1776 N N . HIS A 1 231 ? -2.318 -9.111 -0.040 1.00 83.19 231 HIS A N 1
ATOM 1777 C CA . HIS A 1 231 ? -3.721 -9.492 0.078 1.00 83.19 231 HIS A CA 1
ATOM 1778 C C . HIS A 1 231 ? -3.976 -10.376 1.305 1.00 83.19 231 HIS A C 1
ATOM 1780 O O . HIS A 1 231 ? -4.937 -10.119 2.029 1.00 83.19 231 HIS A O 1
ATOM 1786 N N . TRP A 1 232 ? -3.105 -11.355 1.577 1.00 86.50 232 TRP A N 1
ATOM 1787 C CA . TRP A 1 232 ? -3.187 -12.183 2.786 1.00 86.50 232 TRP A CA 1
ATOM 1788 C C . TRP A 1 232 ? -3.099 -11.336 4.055 1.00 86.50 232 TRP A C 1
ATOM 1790 O O . TRP A 1 232 ? -3.942 -11.485 4.935 1.00 86.50 232 TRP A O 1
ATOM 1800 N N . TRP A 1 233 ? -2.151 -10.396 4.113 1.00 82.69 233 TRP A N 1
ATOM 1801 C CA . TRP A 1 233 ? -2.014 -9.461 5.236 1.00 82.69 233 TRP A CA 1
ATOM 1802 C C . TRP A 1 233 ? -3.267 -8.602 5.439 1.00 82.69 233 TRP A C 1
ATOM 1804 O O . TRP A 1 233 ? -3.750 -8.458 6.560 1.00 82.69 233 TRP A O 1
ATOM 1814 N N . ALA A 1 234 ? -3.835 -8.070 4.354 1.00 81.94 234 ALA A N 1
ATOM 1815 C CA . ALA A 1 234 ? -5.054 -7.271 4.426 1.00 81.94 234 ALA A CA 1
ATOM 1816 C C . ALA A 1 234 ? -6.268 -8.092 4.897 1.00 81.94 234 ALA A C 1
ATOM 1818 O O . ALA A 1 234 ? -7.089 -7.588 5.661 1.00 81.94 234 ALA A O 1
ATOM 1819 N N . MET A 1 235 ? -6.392 -9.349 4.457 1.00 83.56 235 MET A N 1
ATOM 1820 C CA . MET A 1 235 ? -7.469 -10.244 4.896 1.00 83.56 235 MET A CA 1
ATOM 1821 C C . MET A 1 235 ? -7.318 -10.661 6.361 1.00 83.56 235 MET A C 1
ATOM 1823 O O . MET A 1 235 ? -8.316 -10.695 7.076 1.00 83.56 235 MET A O 1
ATOM 1827 N N . ASP A 1 236 ? -6.095 -10.928 6.819 1.00 83.62 236 ASP A N 1
ATOM 1828 C CA . ASP A 1 236 ? -5.823 -11.263 8.221 1.00 83.62 236 ASP A CA 1
ATOM 1829 C C . ASP A 1 236 ? -6.172 -10.088 9.147 1.00 83.62 236 ASP A C 1
ATOM 1831 O O . ASP A 1 236 ? -6.919 -10.243 10.115 1.00 83.62 236 ASP A O 1
ATOM 1835 N N . GLN A 1 237 ? -5.756 -8.874 8.770 1.00 82.81 237 GLN A N 1
ATOM 1836 C CA . GLN A 1 237 ? -6.102 -7.655 9.500 1.00 82.81 237 GLN A CA 1
ATOM 1837 C C . GLN A 1 237 ? -7.615 -7.394 9.520 1.00 82.81 237 GLN A C 1
ATOM 1839 O O . GLN A 1 237 ? -8.163 -6.986 10.545 1.00 82.81 237 GLN A O 1
ATOM 1844 N N . LEU A 1 238 ? -8.300 -7.637 8.401 1.00 83.69 238 LEU A N 1
ATOM 1845 C CA . LEU A 1 238 ? -9.749 -7.485 8.310 1.00 83.69 238 LEU A CA 1
ATOM 1846 C C . LEU A 1 238 ? -10.479 -8.485 9.218 1.00 83.69 238 LEU A C 1
ATOM 1848 O O . LEU A 1 238 ? -11.423 -8.107 9.913 1.00 83.69 238 LEU A O 1
ATOM 1852 N N . ASN A 1 239 ? -10.031 -9.741 9.239 1.00 84.44 239 ASN A N 1
ATOM 1853 C CA . ASN A 1 239 ? -10.592 -10.780 10.098 1.00 84.44 239 ASN A CA 1
ATOM 1854 C C . ASN A 1 239 ? -10.424 -10.430 11.586 1.00 84.44 239 ASN A C 1
ATOM 1856 O O . ASN A 1 239 ? -11.377 -10.523 12.359 1.00 84.44 239 ASN A O 1
ATOM 1860 N N . GLU A 1 240 ? -9.244 -9.950 11.982 1.00 82.44 240 GLU A N 1
ATOM 1861 C CA . GLU A 1 240 ? -8.996 -9.508 13.359 1.00 82.44 240 GLU A CA 1
ATOM 1862 C C . GLU A 1 240 ? -9.864 -8.293 13.736 1.00 82.44 240 GLU A C 1
ATOM 1864 O O . GLU A 1 240 ? -10.440 -8.252 14.828 1.00 82.44 240 GLU A O 1
ATOM 1869 N N . TYR A 1 241 ? -10.033 -7.330 12.821 1.00 82.75 241 TYR A N 1
ATOM 1870 C CA . TYR A 1 241 ? -10.875 -6.151 13.047 1.00 82.75 241 TYR A CA 1
ATOM 1871 C C . TYR A 1 241 ? -12.354 -6.514 13.235 1.00 82.75 241 TYR A C 1
ATOM 1873 O O . TYR A 1 241 ? -13.021 -5.936 14.093 1.00 82.75 241 TYR A O 1
ATOM 1881 N N . PHE A 1 242 ? -12.870 -7.498 12.492 1.00 81.81 242 PHE A N 1
ATOM 1882 C CA . PHE A 1 242 ? -14.254 -7.956 12.651 1.00 81.81 242 PHE A CA 1
ATOM 1883 C C . PHE A 1 242 ? -14.503 -8.745 13.941 1.00 81.81 242 PHE A C 1
ATOM 1885 O O . PHE A 1 242 ? -15.634 -8.752 14.430 1.00 81.81 242 PHE A O 1
ATOM 1892 N N . ASN A 1 243 ? -13.473 -9.345 14.542 1.00 83.81 243 ASN A N 1
ATOM 1893 C CA . ASN A 1 243 ? -13.630 -10.049 15.814 1.00 83.81 243 ASN A CA 1
ATOM 1894 C C . ASN A 1 243 ? -13.875 -9.085 16.991 1.00 83.81 243 ASN A C 1
ATOM 1896 O O . ASN A 1 243 ? -14.671 -9.397 17.875 1.00 83.81 243 ASN A O 1
ATOM 1900 N N . GLN A 1 244 ? -13.281 -7.885 16.990 1.00 83.12 244 GLN A N 1
ATOM 1901 C CA . GLN A 1 244 ? -13.444 -6.898 18.074 1.00 83.12 244 GLN A CA 1
ATOM 1902 C C . GLN A 1 244 ? -14.908 -6.522 18.400 1.00 83.12 244 GLN A C 1
ATOM 1904 O O . GLN A 1 244 ? -15.305 -6.639 19.565 1.00 83.12 244 GLN A O 1
ATOM 1909 N N . PRO A 1 245 ? -15.747 -6.084 17.438 1.00 82.44 245 PRO A N 1
ATOM 1910 C CA . PRO A 1 245 ? -17.127 -5.700 17.730 1.00 82.44 245 PRO A CA 1
ATOM 1911 C C . PRO A 1 245 ? -17.994 -6.892 18.144 1.00 82.44 245 PRO A C 1
ATOM 1913 O O . PRO A 1 245 ? -18.887 -6.731 18.977 1.00 82.44 245 PRO A O 1
ATOM 1916 N N . VAL A 1 246 ? -17.720 -8.086 17.608 1.00 82.62 246 VAL A N 1
ATOM 1917 C CA . VAL A 1 246 ? -18.442 -9.312 17.970 1.00 82.62 246 VAL A CA 1
ATOM 1918 C C . VAL A 1 246 ? -18.182 -9.672 19.433 1.00 82.62 246 VAL A C 1
ATOM 1920 O O . VAL A 1 246 ? -19.136 -9.911 20.176 1.00 82.62 246 VAL A O 1
ATOM 1923 N N . LEU A 1 247 ? -16.922 -9.617 19.883 1.00 86.00 247 LEU A N 1
ATOM 1924 C CA . LEU A 1 247 ? -16.588 -9.814 21.297 1.00 86.00 247 LEU A CA 1
ATOM 1925 C C . LEU A 1 247 ? -17.287 -8.791 22.197 1.00 86.00 247 LEU A C 1
ATOM 1927 O O . LEU A 1 247 ? -17.865 -9.166 23.215 1.00 86.00 247 LEU A O 1
ATOM 1931 N N . ASN A 1 248 ? -17.299 -7.513 21.808 1.00 86.56 248 ASN A N 1
ATOM 1932 C CA . ASN A 1 248 ? -17.999 -6.485 22.580 1.00 86.56 248 ASN A CA 1
ATOM 1933 C C . ASN A 1 248 ? -19.511 -6.768 22.680 1.00 86.56 248 ASN A C 1
ATOM 1935 O O . ASN A 1 248 ? -20.106 -6.615 23.746 1.00 86.56 248 ASN A O 1
ATOM 1939 N N . GLY A 1 249 ? -20.127 -7.255 21.597 1.00 88.31 249 GLY A N 1
ATOM 1940 C CA . GLY A 1 249 ? -21.519 -7.706 21.601 1.00 88.31 249 GLY A CA 1
ATOM 1941 C C . GLY A 1 249 ? -21.777 -8.842 22.598 1.00 88.31 249 GLY A C 1
ATOM 1942 O O . GLY A 1 249 ? -22.765 -8.795 23.339 1.00 88.31 249 GLY A O 1
ATOM 1943 N N . TYR A 1 250 ? -20.874 -9.823 22.680 1.00 90.31 250 TYR A N 1
ATOM 1944 C CA . TYR A 1 250 ? -20.973 -10.904 23.665 1.00 90.31 250 TYR A CA 1
ATOM 1945 C C . TYR A 1 250 ? -20.826 -10.401 25.101 1.00 90.31 250 TYR A C 1
ATOM 1947 O O . TYR A 1 250 ? -21.618 -10.799 25.954 1.00 90.31 250 TYR A O 1
ATOM 1955 N N . PHE A 1 251 ? -19.892 -9.489 25.375 1.00 91.75 251 PHE A N 1
ATOM 1956 C CA . PHE A 1 251 ? -19.705 -8.950 26.724 1.00 91.75 251 PHE A CA 1
ATOM 1957 C C . PHE A 1 251 ? -20.881 -8.094 27.194 1.00 91.75 251 PHE A C 1
ATOM 1959 O O . PHE A 1 251 ? -21.315 -8.241 28.335 1.00 91.75 251 PHE A O 1
ATOM 1966 N N . LEU A 1 252 ? -21.455 -7.263 26.320 1.00 90.75 252 LEU A N 1
ATOM 1967 C CA . LEU A 1 252 ? -22.662 -6.493 26.641 1.00 90.75 252 LEU A CA 1
ATOM 1968 C C . LEU A 1 252 ? -23.870 -7.406 26.885 1.00 90.75 252 LEU A C 1
ATOM 1970 O O . LEU A 1 252 ? -24.653 -7.173 27.806 1.00 90.75 252 LEU A O 1
ATOM 1974 N N . THR A 1 253 ? -24.008 -8.474 26.095 1.00 93.62 253 THR A N 1
ATOM 1975 C CA . THR A 1 253 ? -25.076 -9.467 26.289 1.00 93.62 253 THR A CA 1
ATOM 1976 C C . THR A 1 253 ? -24.887 -10.224 27.604 1.00 93.62 253 THR A C 1
ATOM 1978 O O . THR A 1 253 ? -25.836 -10.356 28.374 1.00 93.62 253 THR A O 1
ATOM 1981 N N . ALA A 1 254 ? -23.658 -10.648 27.912 1.00 93.00 254 ALA A N 1
ATOM 1982 C CA . ALA A 1 254 ? -23.320 -11.300 29.174 1.00 93.00 254 ALA A CA 1
ATOM 1983 C C . ALA A 1 254 ? -23.560 -10.375 30.376 1.00 93.00 254 ALA A C 1
ATOM 1985 O O . ALA A 1 254 ? -24.110 -10.816 31.381 1.00 93.00 254 ALA A O 1
ATOM 1986 N N . GLN A 1 255 ? -23.216 -9.088 30.263 1.00 93.44 255 GLN A N 1
ATOM 1987 C CA . GLN A 1 255 ? -23.507 -8.087 31.289 1.00 93.44 255 GLN A CA 1
ATOM 1988 C C . GLN A 1 255 ? -25.014 -7.957 31.512 1.00 93.44 255 GLN A C 1
ATOM 1990 O O . GLN A 1 255 ? -25.453 -7.954 32.658 1.00 93.44 255 GLN A O 1
ATOM 1995 N N . ARG A 1 256 ? -25.810 -7.879 30.439 1.00 95.50 256 ARG A N 1
ATOM 1996 C CA . ARG A 1 256 ? -27.269 -7.775 30.545 1.00 95.50 256 ARG A CA 1
ATOM 1997 C C . ARG A 1 256 ? -27.872 -8.994 31.237 1.00 95.50 256 ARG A C 1
ATOM 1999 O O . ARG A 1 256 ? -28.657 -8.814 32.154 1.00 95.50 256 ARG A O 1
ATOM 2006 N N . ILE A 1 257 ? -27.438 -10.199 30.862 1.00 95.06 257 ILE A N 1
ATOM 2007 C CA . ILE A 1 257 ? -27.853 -11.437 31.533 1.00 95.06 257 ILE A CA 1
ATOM 2008 C C . ILE A 1 257 ? -27.448 -11.389 33.010 1.00 95.06 257 ILE A C 1
ATOM 2010 O O . ILE A 1 257 ? -28.279 -11.655 33.865 1.00 95.06 257 ILE A O 1
ATOM 2014 N N . ALA A 1 258 ? -26.212 -10.982 33.324 1.00 95.38 258 ALA A N 1
ATOM 2015 C CA . ALA A 1 258 ? -25.710 -10.884 34.697 1.00 95.38 258 ALA A CA 1
ATOM 2016 C C . ALA A 1 258 ? -26.498 -9.895 35.574 1.00 95.38 258 ALA A C 1
ATOM 2018 O O . ALA A 1 258 ? -26.591 -10.092 36.785 1.00 95.38 258 ALA A O 1
ATOM 2019 N N . LEU A 1 259 ? -27.049 -8.831 34.983 1.00 93.94 259 LEU A N 1
ATOM 2020 C CA . LEU A 1 259 ? -27.867 -7.848 35.695 1.00 93.94 259 LEU A CA 1
ATOM 2021 C C . LEU A 1 259 ? -29.213 -8.417 36.165 1.00 93.94 259 LEU A C 1
ATOM 2023 O O . LEU A 1 259 ? -29.721 -7.908 37.165 1.00 93.94 259 LEU A O 1
ATOM 2027 N N . ASP A 1 260 ? -29.725 -9.457 35.498 1.00 96.94 260 ASP A N 1
ATOM 2028 C CA . ASP A 1 260 ? -30.996 -10.123 35.817 1.00 96.94 260 ASP A CA 1
ATOM 2029 C C . ASP A 1 260 ? -30.852 -11.203 36.918 1.00 96.94 260 ASP A C 1
ATOM 2031 O O . ASP A 1 260 ? -31.854 -11.755 37.374 1.00 96.94 260 ASP A O 1
ATOM 2035 N N . LEU A 1 261 ? -29.626 -11.509 37.376 1.00 96.12 261 LEU A N 1
ATOM 2036 C CA . LEU A 1 261 ? -29.379 -12.461 38.470 1.00 96.12 261 LEU A CA 1
ATOM 2037 C C . LEU A 1 261 ? -29.532 -11.828 39.872 1.00 96.12 261 LEU A C 1
ATOM 2039 O O . LEU A 1 261 ? -29.312 -10.624 40.038 1.00 96.12 261 LEU A O 1
ATOM 2043 N N . PRO A 1 262 ? -29.814 -12.641 40.916 1.00 96.94 262 PRO A N 1
ATOM 2044 C CA . PRO A 1 262 ? -29.809 -12.199 42.313 1.00 96.94 262 PRO A CA 1
ATOM 2045 C C . PRO A 1 262 ? -28.459 -11.594 42.734 1.00 96.94 262 PRO A C 1
ATOM 2047 O O . PRO A 1 262 ? -27.405 -12.023 42.261 1.00 96.94 262 PRO A O 1
ATOM 2050 N N . ASP A 1 263 ? -28.462 -10.644 43.676 1.00 95.69 263 ASP A N 1
ATOM 2051 C CA . ASP A 1 263 ? -27.289 -9.812 44.013 1.00 95.69 263 ASP A CA 1
ATOM 2052 C C . ASP A 1 263 ? -26.000 -10.586 44.341 1.00 95.69 263 ASP A C 1
ATOM 2054 O O . ASP A 1 263 ? -24.900 -10.135 43.999 1.00 95.69 263 ASP A O 1
ATOM 2058 N N . GLN A 1 264 ? -26.108 -11.753 44.989 1.00 93.19 264 GLN A N 1
ATOM 2059 C CA . GLN A 1 264 ? -24.938 -12.582 45.295 1.00 93.19 264 GLN A CA 1
ATOM 2060 C C . GLN A 1 264 ? -24.318 -13.206 44.035 1.00 93.19 264 GLN A C 1
ATOM 2062 O O . GLN A 1 264 ? -23.096 -13.184 43.868 1.00 93.19 264 GLN A O 1
ATOM 2067 N N . GLU A 1 265 ? -25.141 -13.715 43.119 1.00 95.38 265 GLU A N 1
ATOM 2068 C CA . GLU A 1 265 ? -24.688 -14.356 41.879 1.00 95.38 265 GLU A CA 1
ATOM 2069 C C . GLU A 1 265 ? -24.246 -13.322 40.839 1.00 95.38 265 GLU A C 1
ATOM 2071 O O . GLU A 1 265 ? -23.242 -13.513 40.149 1.00 95.38 265 GLU A O 1
ATOM 2076 N N . LYS A 1 266 ? -24.918 -12.169 40.809 1.00 96.00 266 LYS A N 1
ATOM 2077 C CA . LYS A 1 266 ? -24.599 -11.021 39.958 1.00 96.00 266 LYS A CA 1
ATOM 2078 C C . LYS A 1 266 ? -23.166 -10.528 40.136 1.00 96.00 266 LYS A C 1
ATOM 2080 O O . LYS A 1 266 ? -22.448 -10.361 39.149 1.00 96.00 266 LYS A O 1
ATOM 2085 N N . LYS A 1 267 ? -22.706 -10.329 41.379 1.00 95.12 267 LYS A N 1
ATOM 2086 C CA . LYS A 1 267 ? -21.315 -9.906 41.648 1.00 95.12 267 LYS A CA 1
ATOM 2087 C C . LYS A 1 267 ? -20.304 -10.928 41.130 1.00 95.12 267 LYS A C 1
ATOM 2089 O O . LYS A 1 267 ? -19.297 -10.551 40.533 1.00 95.12 267 LYS A O 1
ATOM 2094 N N . LYS A 1 268 ? -20.583 -12.221 41.322 1.00 96.00 268 LYS A N 1
ATOM 2095 C CA . LYS A 1 268 ? -19.721 -13.309 40.843 1.00 96.00 268 LYS A CA 1
ATOM 2096 C C . LYS A 1 268 ? -19.663 -13.344 39.311 1.00 96.00 268 LYS A C 1
ATOM 2098 O O . LYS A 1 268 ? -18.570 -13.423 38.753 1.00 96.00 268 LYS A O 1
ATOM 2103 N N . ALA A 1 269 ? -20.811 -13.226 38.642 1.00 93.94 269 ALA A N 1
ATOM 2104 C CA . ALA A 1 269 ? -20.903 -13.196 37.185 1.00 93.94 269 ALA A CA 1
ATOM 2105 C C . ALA A 1 269 ? -20.175 -11.980 36.587 1.00 93.94 269 ALA A C 1
ATOM 2107 O O . ALA A 1 269 ? -19.362 -12.140 35.679 1.00 93.94 269 ALA A O 1
ATOM 2108 N N . LEU A 1 270 ? -20.383 -10.779 37.142 1.00 95.31 270 LEU A N 1
ATOM 2109 C CA . LEU A 1 270 ? -19.700 -9.561 36.690 1.00 95.31 270 LEU A CA 1
ATOM 2110 C C . LEU A 1 270 ? -18.178 -9.653 36.852 1.00 95.31 270 LEU A C 1
ATOM 2112 O O . LEU A 1 270 ? -17.452 -9.311 35.921 1.00 95.31 270 LEU A O 1
ATOM 2116 N N . ASN A 1 271 ? -17.686 -10.171 37.981 1.00 96.06 271 ASN A N 1
ATOM 2117 C CA . ASN A 1 271 ? -16.249 -10.375 38.183 1.00 96.06 271 ASN A CA 1
ATOM 2118 C C . ASN A 1 271 ? -15.658 -11.355 37.157 1.00 96.06 271 ASN A C 1
ATOM 2120 O O . ASN A 1 271 ? -14.562 -11.119 36.650 1.00 96.06 271 ASN A O 1
ATOM 2124 N N . SER A 1 272 ? -16.391 -12.420 36.814 1.00 95.56 272 SER A N 1
ATOM 2125 C CA . SER A 1 272 ? -15.977 -13.366 35.773 1.00 95.56 272 SER A CA 1
ATOM 2126 C C . SER A 1 272 ? -15.937 -12.715 34.390 1.00 95.56 272 SER A C 1
ATOM 2128 O O . SER A 1 272 ? -14.979 -12.926 33.652 1.00 95.56 272 SER A O 1
ATOM 2130 N N . ILE A 1 273 ? -16.939 -11.899 34.045 1.00 93.88 273 ILE A N 1
ATOM 2131 C CA . ILE A 1 273 ? -16.980 -11.178 32.765 1.00 93.88 273 ILE A CA 1
ATOM 2132 C C . ILE A 1 273 ? -15.794 -10.216 32.667 1.00 93.88 273 ILE A C 1
ATOM 2134 O O . ILE A 1 273 ? -15.087 -10.225 31.666 1.00 93.88 273 ILE A O 1
ATOM 2138 N N . VAL A 1 274 ? -15.526 -9.425 33.711 1.00 95.06 274 VAL A N 1
ATOM 2139 C CA . VAL A 1 274 ? -14.388 -8.489 33.732 1.00 95.06 274 VAL A CA 1
ATOM 2140 C C . VAL A 1 274 ? -13.057 -9.232 33.597 1.00 95.06 274 VAL A C 1
ATOM 2142 O O . VAL A 1 274 ? -12.197 -8.808 32.823 1.00 95.06 274 VAL A O 1
ATOM 2145 N N . ALA A 1 275 ? -12.884 -10.351 34.305 1.00 96.25 275 ALA A N 1
ATOM 2146 C CA . ALA A 1 275 ? -11.679 -11.168 34.197 1.00 96.25 275 ALA A CA 1
ATOM 2147 C C . ALA A 1 275 ? -11.470 -11.697 32.766 1.00 96.25 275 ALA A C 1
ATOM 2149 O O . ALA A 1 275 ? -10.353 -11.612 32.248 1.00 96.25 275 ALA A O 1
ATOM 2150 N N . GLU A 1 276 ? -12.536 -12.167 32.115 1.00 94.62 276 GLU A N 1
ATOM 2151 C CA . GLU A 1 276 ? -12.490 -12.685 30.744 1.00 94.62 276 GLU A CA 1
ATOM 2152 C C . GLU A 1 276 ? -12.231 -11.576 29.713 1.00 94.62 276 GLU A C 1
ATOM 2154 O O . GLU A 1 276 ? -11.395 -11.742 28.827 1.00 94.62 276 GLU A O 1
ATOM 2159 N N . VAL A 1 277 ? -12.858 -10.401 29.863 1.00 92.31 277 VAL A N 1
ATOM 2160 C CA . VAL A 1 277 ? -12.595 -9.218 29.020 1.00 92.31 277 VAL A CA 1
ATOM 2161 C C . VAL A 1 277 ? -11.117 -8.832 29.088 1.00 92.31 277 VAL A C 1
ATOM 2163 O O . VAL A 1 277 ? -10.475 -8.628 28.056 1.00 92.31 277 VAL A O 1
ATOM 2166 N N . LEU A 1 278 ? -10.550 -8.766 30.297 1.00 94.12 278 LEU A N 1
ATOM 2167 C CA . LEU A 1 278 ? -9.136 -8.439 30.495 1.00 94.12 278 LEU A CA 1
ATOM 2168 C C . LEU A 1 278 ? -8.212 -9.539 29.953 1.00 94.12 278 LEU A C 1
ATOM 2170 O O . LEU A 1 278 ? -7.162 -9.236 29.380 1.00 94.12 278 LEU A O 1
ATOM 2174 N N . ALA A 1 279 ? -8.578 -10.813 30.112 1.00 93.00 279 ALA A N 1
ATOM 2175 C CA . ALA A 1 279 ? -7.826 -11.935 29.556 1.00 93.00 279 ALA A CA 1
ATOM 2176 C C . ALA A 1 279 ? -7.816 -11.903 28.020 1.00 93.00 279 ALA A C 1
ATOM 2178 O O . ALA A 1 279 ? -6.738 -11.959 27.421 1.00 93.00 279 ALA A O 1
ATOM 2179 N N . SER A 1 280 ? -8.980 -11.713 27.399 1.00 90.06 280 SER A N 1
ATOM 2180 C CA . SER A 1 280 ? -9.129 -11.579 25.951 1.00 90.06 280 SER A CA 1
ATOM 2181 C C . SER A 1 280 ? -8.380 -10.356 25.415 1.00 90.06 280 SER A C 1
ATOM 2183 O O . SER A 1 280 ? -7.646 -10.465 24.434 1.00 90.06 280 SER A O 1
ATOM 2185 N N . GLY A 1 281 ? -8.474 -9.203 26.089 1.00 89.56 281 GLY A N 1
ATOM 2186 C CA . GLY A 1 281 ? -7.734 -7.993 25.715 1.00 89.56 281 GLY A CA 1
ATOM 2187 C C . GLY A 1 281 ? -6.216 -8.205 25.715 1.00 89.56 281 GLY A C 1
ATOM 2188 O O . GLY A 1 281 ? -5.532 -7.817 24.766 1.00 89.56 281 GLY A O 1
ATOM 2189 N N . ARG A 1 282 ? -5.675 -8.904 26.726 1.00 92.19 282 ARG A N 1
ATOM 2190 C CA . ARG A 1 282 ? -4.249 -9.282 26.763 1.00 92.19 282 ARG A CA 1
ATOM 2191 C C . ARG A 1 282 ? -3.863 -10.218 25.619 1.00 92.19 282 ARG A C 1
ATOM 2193 O O . ARG A 1 282 ? -2.808 -10.020 25.021 1.00 92.19 282 ARG A O 1
ATOM 2200 N N . GLN A 1 283 ? -4.694 -11.211 25.301 1.00 88.94 283 GLN A N 1
ATOM 2201 C CA . GLN A 1 283 ? -4.435 -12.130 24.187 1.00 88.94 283 GLN A CA 1
ATOM 2202 C C . GLN A 1 283 ? -4.422 -11.404 22.835 1.00 88.94 283 GLN A C 1
ATOM 2204 O O . GLN A 1 283 ? -3.533 -11.656 22.021 1.00 88.94 283 GLN A O 1
ATOM 2209 N N . MET A 1 284 ? -5.348 -10.466 22.608 1.00 84.31 284 MET A N 1
ATOM 2210 C CA . MET A 1 284 ? -5.371 -9.649 21.388 1.00 84.31 284 MET A CA 1
ATOM 2211 C C . MET A 1 284 ? -4.124 -8.764 21.279 1.00 84.31 284 MET A C 1
ATOM 2213 O O . MET A 1 284 ? -3.458 -8.770 20.244 1.00 84.31 284 MET A O 1
ATOM 2217 N N . HIS A 1 285 ? -3.733 -8.076 22.358 1.00 84.50 285 HIS A N 1
ATOM 2218 C CA . HIS A 1 285 ? -2.496 -7.286 22.369 1.00 84.50 285 HIS A CA 1
ATOM 2219 C C . HIS A 1 285 ? -1.245 -8.137 22.134 1.00 84.50 285 HIS A C 1
ATOM 2221 O O . HIS A 1 285 ? -0.347 -7.705 21.416 1.00 84.50 285 HIS A O 1
ATOM 2227 N N . GLN A 1 286 ? -1.186 -9.354 22.681 1.00 87.06 286 GLN A N 1
ATOM 2228 C CA . GLN A 1 286 ? -0.077 -10.274 22.423 1.00 87.06 286 GLN A CA 1
ATOM 2229 C C . GLN A 1 286 ? -0.018 -10.717 20.960 1.00 87.06 286 GLN A C 1
ATOM 2231 O O . GLN A 1 286 ? 1.081 -10.815 20.421 1.00 87.06 286 GLN A O 1
ATOM 2236 N N . LYS A 1 287 ? -1.158 -10.962 20.300 1.00 82.12 287 LYS A N 1
ATOM 2237 C CA . LYS A 1 287 ? -1.175 -11.268 18.861 1.00 82.12 287 LYS A CA 1
ATOM 2238 C C . LYS A 1 287 ? -0.633 -10.097 18.044 1.00 82.12 287 LYS A C 1
ATOM 2240 O O . LYS A 1 287 ? 0.278 -10.306 17.252 1.00 82.12 287 LYS A O 1
ATOM 2245 N N . VAL A 1 288 ? -1.114 -8.876 18.292 1.00 78.69 288 VAL A N 1
ATOM 2246 C CA . VAL A 1 288 ? -0.660 -7.672 17.570 1.00 78.69 288 VAL A CA 1
ATOM 2247 C C . VAL A 1 288 ? 0.832 -7.411 17.802 1.00 78.69 288 VAL A C 1
ATOM 2249 O O . VAL A 1 288 ? 1.582 -7.260 16.843 1.00 78.69 288 VAL A O 1
ATOM 2252 N N . ALA A 1 289 ? 1.294 -7.465 19.054 1.00 77.75 289 ALA A N 1
ATOM 2253 C CA . ALA A 1 289 ? 2.702 -7.251 19.396 1.00 77.75 289 ALA A CA 1
ATOM 2254 C C . ALA A 1 289 ? 3.643 -8.319 18.808 1.00 77.75 289 ALA A C 1
ATOM 2256 O O . ALA A 1 289 ? 4.834 -8.071 18.649 1.00 77.75 289 ALA A O 1
ATOM 2257 N N . ARG A 1 290 ? 3.128 -9.514 18.493 1.00 70.19 290 ARG A N 1
ATOM 2258 C CA . ARG A 1 290 ? 3.901 -10.604 17.878 1.00 70.19 290 ARG A CA 1
ATOM 2259 C C . ARG A 1 290 ? 3.935 -10.527 16.350 1.00 70.19 290 ARG A C 1
ATOM 2261 O O . ARG A 1 290 ? 4.822 -11.119 15.739 1.00 70.19 290 ARG A O 1
ATOM 2268 N N . VAL A 1 291 ? 2.971 -9.831 15.750 1.00 64.81 291 VAL A N 1
ATOM 2269 C CA . VAL A 1 291 ? 2.923 -9.542 14.309 1.00 64.81 291 VAL A CA 1
ATOM 2270 C C . VAL A 1 291 ? 3.915 -8.423 13.942 1.00 64.81 291 VAL A C 1
ATOM 2272 O O . VAL A 1 291 ? 4.427 -8.383 12.824 1.00 64.81 291 VAL A O 1
ATOM 2275 N N . GLU A 1 292 ? 4.291 -7.583 14.904 1.00 54.12 292 GLU A N 1
ATOM 2276 C CA . GLU A 1 292 ? 5.377 -6.607 14.787 1.00 54.12 292 GLU A CA 1
ATOM 2277 C C . GLU A 1 292 ? 6.760 -7.259 15.060 1.00 54.12 292 GLU A C 1
ATOM 2279 O O . GLU A 1 292 ? 6.905 -8.144 15.902 1.00 54.12 292 GLU A O 1
ATOM 2284 N N . PRO A 1 293 ? 7.827 -6.824 14.376 1.00 52.69 293 PRO A N 1
ATOM 2285 C CA . PRO A 1 293 ? 8.436 -7.448 13.201 1.00 52.69 293 PRO A CA 1
ATOM 2286 C C . PRO A 1 293 ? 9.301 -8.697 13.518 1.00 52.69 293 PRO A C 1
ATOM 2288 O O . PRO A 1 293 ? 10.529 -8.617 13.594 1.00 52.69 293 PRO A O 1
ATOM 2291 N N . ALA A 1 294 ? 8.712 -9.888 13.653 1.00 49.31 294 ALA A N 1
ATOM 2292 C CA . ALA A 1 294 ? 9.513 -11.118 13.772 1.00 49.31 294 ALA A CA 1
ATOM 2293 C C . ALA A 1 294 ? 10.007 -11.676 12.415 1.00 49.31 294 ALA A C 1
ATOM 2295 O O . ALA A 1 294 ? 10.984 -12.431 12.390 1.00 49.31 294 ALA A O 1
ATOM 2296 N N . ASP A 1 295 ? 9.384 -11.278 11.296 1.00 52.38 295 ASP A N 1
ATOM 2297 C CA . ASP A 1 295 ? 9.579 -11.914 9.981 1.00 52.38 295 ASP A CA 1
ATOM 2298 C C . ASP A 1 295 ? 10.062 -10.996 8.844 1.00 52.38 295 ASP A C 1
ATOM 2300 O O . ASP A 1 295 ? 10.123 -11.408 7.688 1.00 52.38 295 ASP A O 1
ATOM 2304 N N . THR A 1 296 ? 10.632 -9.828 9.158 1.00 53.69 296 THR A N 1
ATOM 2305 C CA . THR A 1 296 ? 11.634 -9.199 8.266 1.00 53.69 296 THR A CA 1
ATOM 2306 C C . THR A 1 296 ? 12.963 -9.967 8.253 1.00 53.69 296 THR A C 1
ATOM 2308 O O . THR A 1 296 ? 13.987 -9.469 7.782 1.00 53.69 296 THR A O 1
ATOM 2311 N N . LYS A 1 297 ? 12.987 -11.218 8.734 1.00 51.44 297 LYS A N 1
ATOM 2312 C CA . LYS A 1 297 ? 14.057 -12.158 8.416 1.00 51.44 297 LYS A CA 1
ATOM 2313 C C . LYS A 1 297 ? 13.935 -12.484 6.938 1.00 51.44 297 LYS A C 1
ATOM 2315 O O . LYS A 1 297 ? 13.188 -13.377 6.549 1.00 51.44 297 LYS A O 1
ATOM 2320 N N . ALA A 1 298 ? 14.689 -11.725 6.137 1.00 58.12 298 ALA A N 1
ATOM 2321 C CA . ALA A 1 298 ? 14.884 -11.922 4.708 1.00 58.12 298 ALA A CA 1
ATOM 2322 C C . ALA A 1 298 ? 14.761 -13.415 4.372 1.00 58.12 298 ALA A C 1
ATOM 2324 O O . ALA A 1 298 ? 15.479 -14.213 4.990 1.00 58.12 298 ALA A O 1
ATOM 2325 N N . PRO A 1 299 ? 13.839 -13.796 3.465 1.00 56.84 299 PRO A N 1
ATOM 2326 C CA . PRO A 1 299 ? 13.384 -15.169 3.294 1.00 56.84 299 PRO A CA 1
ATOM 2327 C C . PRO A 1 299 ? 14.600 -16.072 3.271 1.00 56.84 299 PRO A C 1
ATOM 2329 O O . PRO A 1 299 ? 15.430 -15.940 2.366 1.00 56.84 299 PRO A O 1
ATOM 2332 N N . LYS A 1 300 ? 14.743 -16.908 4.311 1.00 58.50 300 LYS A N 1
ATOM 2333 C CA . LYS A 1 300 ? 15.912 -17.763 4.541 1.00 58.50 300 LYS A CA 1
ATOM 2334 C C . LYS A 1 300 ? 16.155 -18.492 3.233 1.00 58.50 300 LYS A C 1
ATOM 2336 O O . LYS A 1 300 ? 15.387 -19.397 2.908 1.00 58.50 300 LYS A O 1
ATOM 2341 N N . ARG A 1 301 ? 17.128 -18.008 2.437 1.00 63.00 301 ARG A N 1
ATOM 2342 C CA . ARG A 1 301 ? 17.371 -18.449 1.056 1.00 63.00 301 ARG A CA 1
ATOM 2343 C C . ARG A 1 301 ? 17.349 -19.960 1.130 1.00 63.00 301 ARG A C 1
ATOM 2345 O O . ARG A 1 301 ? 18.263 -20.524 1.734 1.00 63.00 301 ARG A O 1
ATOM 2352 N N . ARG A 1 302 ? 16.285 -20.596 0.614 1.00 63.06 302 ARG A N 1
ATOM 2353 C CA . ARG A 1 302 ? 16.197 -22.054 0.514 1.00 63.06 302 ARG A CA 1
ATOM 2354 C C . ARG A 1 302 ? 17.475 -22.421 -0.211 1.00 63.06 302 ARG A C 1
ATOM 2356 O O . ARG A 1 302 ? 17.607 -22.104 -1.395 1.00 63.06 302 ARG A O 1
ATOM 2363 N N . ARG A 1 303 ? 18.468 -22.917 0.537 1.00 64.62 303 ARG A N 1
ATOM 2364 C CA . ARG A 1 303 ? 19.769 -23.291 -0.004 1.00 64.62 303 ARG A CA 1
ATOM 2365 C C . ARG A 1 303 ? 19.405 -24.302 -1.065 1.00 64.62 303 ARG A C 1
ATOM 2367 O O . ARG A 1 303 ? 18.938 -25.384 -0.719 1.00 64.62 303 ARG A O 1
ATOM 2374 N N . ARG A 1 304 ? 19.481 -23.888 -2.337 1.00 69.44 304 ARG A N 1
ATOM 2375 C CA . ARG A 1 304 ? 19.208 -24.780 -3.458 1.00 69.44 304 ARG A CA 1
ATOM 2376 C C . ARG A 1 304 ? 20.008 -26.042 -3.152 1.00 69.44 304 ARG A C 1
ATOM 2378 O O . ARG A 1 304 ? 21.203 -25.887 -2.874 1.00 69.44 304 ARG A O 1
ATOM 2385 N N . PRO A 1 305 ? 19.371 -27.224 -3.090 1.00 67.25 305 PRO A N 1
ATOM 2386 C CA . PRO A 1 305 ? 20.081 -28.456 -2.801 1.00 67.25 305 PRO A CA 1
ATOM 2387 C C . PRO A 1 305 ? 21.279 -28.490 -3.739 1.00 67.25 305 PRO A C 1
ATOM 2389 O O . PRO A 1 305 ? 21.125 -28.361 -4.957 1.00 67.25 305 PRO A O 1
ATOM 2392 N N . ARG A 1 306 ? 22.481 -28.481 -3.151 1.00 67.00 306 ARG A N 1
ATOM 2393 C CA . ARG A 1 306 ? 23.738 -28.477 -3.895 1.00 67.00 306 ARG A CA 1
ATOM 2394 C C . ARG A 1 306 ? 23.655 -29.694 -4.803 1.00 67.00 306 ARG A C 1
ATOM 2396 O O . ARG A 1 306 ? 23.662 -30.816 -4.309 1.00 67.00 306 ARG A O 1
ATOM 2403 N N . LYS A 1 307 ? 23.493 -29.461 -6.109 1.00 75.69 307 LYS A N 1
ATOM 2404 C CA . LYS A 1 307 ? 23.485 -30.525 -7.111 1.00 75.69 307 LYS A CA 1
ATOM 2405 C C . LYS A 1 307 ? 24.749 -31.355 -6.848 1.00 75.69 307 LYS A C 1
ATOM 2407 O O . LYS A 1 307 ? 25.821 -30.741 -6.803 1.00 75.69 307 LYS A O 1
ATOM 2412 N N . PRO A 1 308 ? 24.642 -32.669 -6.574 1.00 72.62 308 PRO A N 1
ATOM 2413 C CA . PRO A 1 308 ? 25.800 -33.483 -6.241 1.00 72.62 308 PRO A CA 1
ATOM 2414 C C . PRO A 1 308 ? 26.829 -33.301 -7.349 1.00 72.62 308 PRO A C 1
ATOM 2416 O O . PRO A 1 308 ? 26.531 -33.439 -8.539 1.00 72.62 308 PRO A O 1
ATOM 2419 N N . ARG A 1 309 ? 28.014 -32.849 -6.941 1.00 70.75 309 ARG A N 1
ATOM 2420 C CA . ARG A 1 309 ? 29.147 -32.595 -7.822 1.00 70.75 309 ARG A CA 1
ATOM 2421 C C . ARG A 1 309 ? 29.434 -33.935 -8.499 1.00 70.75 309 ARG A C 1
ATOM 2423 O O . ARG A 1 309 ? 29.786 -34.887 -7.810 1.00 70.75 309 ARG A O 1
ATOM 2430 N N . ARG A 1 310 ? 29.189 -34.033 -9.812 1.00 71.44 310 ARG A N 1
ATOM 2431 C CA . ARG A 1 310 ? 29.566 -35.216 -10.599 1.00 71.44 310 ARG A CA 1
ATOM 2432 C C . ARG A 1 310 ? 31.033 -35.526 -10.264 1.00 71.44 310 ARG A C 1
ATOM 2434 O O . ARG A 1 310 ? 31.836 -34.595 -10.359 1.00 71.44 310 ARG A O 1
ATOM 2441 N N . PRO A 1 311 ? 31.379 -36.754 -9.842 1.00 66.94 311 PRO A N 1
ATOM 2442 C CA . PRO A 1 311 ? 32.770 -37.115 -9.621 1.00 66.94 311 PRO A CA 1
ATOM 2443 C C . PRO A 1 311 ? 33.536 -36.866 -10.921 1.00 66.94 311 PRO A C 1
ATOM 2445 O O . PRO A 1 311 ? 33.121 -37.311 -11.994 1.00 66.94 311 PRO A O 1
ATOM 2448 N N . SER A 1 312 ? 34.601 -36.067 -10.827 1.00 64.69 312 SER A N 1
ATOM 2449 C CA . SER A 1 312 ? 35.505 -35.817 -11.944 1.00 64.69 312 SER A CA 1
ATOM 2450 C C . SER A 1 312 ? 36.000 -37.153 -12.477 1.00 64.69 312 SER A C 1
ATOM 2452 O O . SER A 1 312 ? 36.555 -37.965 -11.743 1.00 64.69 312 SER A O 1
ATOM 2454 N N . ARG A 1 313 ? 35.817 -37.346 -13.780 1.00 60.25 313 ARG A N 1
ATOM 2455 C CA . ARG A 1 313 ? 36.244 -38.497 -14.581 1.00 60.25 313 ARG A CA 1
ATOM 2456 C C . ARG A 1 313 ? 37.773 -38.511 -14.790 1.00 60.25 313 ARG A C 1
ATOM 2458 O O . ARG A 1 313 ? 38.235 -38.756 -15.894 1.00 60.25 313 ARG A O 1
ATOM 2465 N N . ALA A 1 314 ? 38.538 -38.178 -13.749 1.00 59.72 314 ALA A N 1
ATOM 2466 C CA . ALA A 1 314 ? 39.987 -37.972 -13.791 1.00 59.72 314 ALA A CA 1
ATOM 2467 C C . ALA A 1 314 ? 40.799 -39.108 -13.130 1.00 59.72 314 ALA A C 1
ATOM 2469 O O . ALA A 1 314 ? 42.012 -39.004 -13.056 1.00 59.72 314 ALA A O 1
ATOM 2470 N N . SER A 1 315 ? 40.162 -40.205 -12.697 1.00 57.62 315 SER A N 1
ATOM 2471 C CA . SER A 1 315 ? 40.851 -41.382 -12.122 1.00 57.62 315 SER A CA 1
ATOM 2472 C C . SER A 1 315 ? 40.713 -42.659 -12.964 1.00 57.62 315 SER A C 1
ATOM 2474 O O . SER A 1 315 ? 40.771 -43.755 -12.424 1.00 57.62 315 SER A O 1
ATOM 2476 N N . GLN A 1 316 ? 40.507 -42.552 -14.280 1.00 57.84 316 GLN A N 1
ATOM 2477 C CA . GLN A 1 316 ? 40.322 -43.721 -15.161 1.00 57.84 316 GLN A CA 1
ATOM 2478 C C . GLN A 1 316 ? 41.367 -43.843 -16.285 1.00 57.84 316 GLN A C 1
ATOM 2480 O O . GLN A 1 316 ? 41.103 -44.510 -17.278 1.00 57.84 316 GLN A O 1
ATOM 2485 N N . ALA A 1 317 ? 42.542 -43.218 -16.143 1.00 58.50 317 ALA A N 1
ATOM 2486 C CA . ALA A 1 317 ? 43.595 -43.259 -17.166 1.00 58.50 317 ALA A CA 1
ATOM 2487 C C . ALA A 1 317 ? 44.833 -44.119 -16.820 1.00 58.50 317 ALA A C 1
ATOM 2489 O O . ALA A 1 317 ? 45.697 -44.248 -17.674 1.00 58.50 317 ALA A O 1
ATOM 2490 N N . ASP A 1 318 ? 44.917 -44.750 -15.640 1.00 57.44 318 ASP A N 1
ATOM 2491 C CA . ASP A 1 318 ? 46.181 -45.359 -15.160 1.00 57.44 318 ASP A CA 1
ATOM 2492 C C . ASP A 1 318 ? 46.212 -46.899 -15.057 1.00 57.44 318 ASP A C 1
ATOM 2494 O O . ASP A 1 318 ? 47.075 -47.455 -14.389 1.00 57.44 318 ASP A O 1
ATOM 2498 N N . THR A 1 319 ? 45.312 -47.642 -15.715 1.00 59.09 319 THR A N 1
ATOM 2499 C CA . THR A 1 319 ? 45.303 -49.129 -15.619 1.00 59.09 319 THR A CA 1
ATOM 2500 C C . THR A 1 319 ? 45.500 -49.898 -16.926 1.00 59.09 319 THR A C 1
ATOM 2502 O O . THR A 1 319 ? 45.399 -51.119 -16.922 1.00 59.09 319 THR A O 1
ATOM 2505 N N . SER A 1 320 ? 45.851 -49.247 -18.038 1.00 58.38 320 SER A N 1
ATOM 2506 C CA . SER A 1 320 ? 45.989 -49.935 -19.335 1.00 58.38 320 SER A CA 1
ATOM 2507 C C . SER A 1 320 ? 47.425 -50.196 -19.816 1.00 58.38 320 SER A C 1
ATOM 2509 O O . SER A 1 320 ? 47.584 -50.527 -20.984 1.00 58.38 320 SER A O 1
ATOM 2511 N N . ASN A 1 321 ? 48.466 -50.088 -18.974 1.00 55.28 321 ASN A N 1
ATOM 2512 C CA . ASN A 1 321 ? 49.863 -50.196 -19.446 1.00 55.28 321 ASN A CA 1
ATOM 2513 C C . ASN A 1 321 ? 50.723 -51.324 -18.834 1.00 55.28 321 ASN A C 1
ATOM 2515 O O . ASN A 1 321 ? 51.944 -51.266 -18.922 1.00 55.28 321 ASN A O 1
ATOM 2519 N N . SER A 1 322 ? 50.131 -52.359 -18.229 1.00 57.34 322 SER A N 1
ATOM 2520 C CA . SER A 1 322 ? 50.883 -53.456 -17.581 1.00 57.34 322 SER A CA 1
ATOM 2521 C C . SER A 1 322 ? 50.773 -54.835 -18.254 1.00 57.34 322 SER A C 1
ATOM 2523 O O . SER A 1 322 ? 51.238 -55.815 -17.683 1.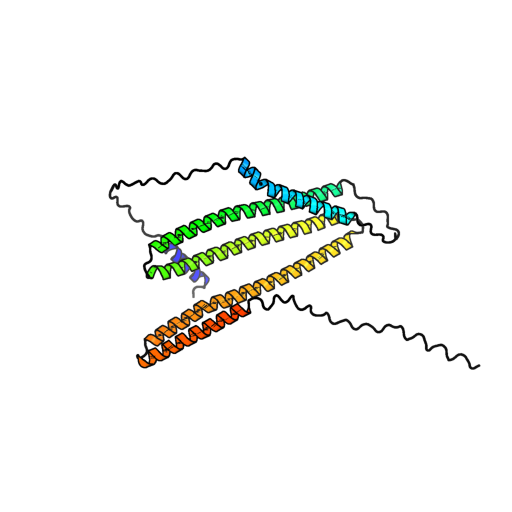00 57.34 322 SER A O 1
ATOM 2525 N N . ALA A 1 323 ? 50.218 -54.947 -19.468 1.00 56.03 323 ALA A N 1
ATOM 2526 C CA . ALA A 1 323 ? 49.996 -56.248 -20.127 1.00 56.03 323 ALA A CA 1
ATOM 2527 C C . ALA A 1 323 ? 50.873 -56.537 -21.367 1.00 56.03 323 ALA A C 1
ATOM 2529 O O . ALA A 1 323 ? 50.601 -57.500 -22.075 1.00 56.03 323 ALA A O 1
ATOM 2530 N N . GLN A 1 324 ? 51.917 -55.748 -21.652 1.00 53.69 324 GLN A N 1
ATOM 2531 C CA . GLN A 1 324 ? 52.717 -55.906 -22.884 1.00 53.69 324 GLN A CA 1
ATOM 2532 C C . GLN A 1 324 ? 54.188 -56.297 -22.671 1.00 53.69 324 GLN A C 1
ATOM 2534 O O . GLN A 1 324 ? 55.001 -56.158 -23.577 1.00 53.69 324 GLN A O 1
ATOM 2539 N N . GLN A 1 325 ? 54.534 -56.828 -21.496 1.00 49.38 325 GLN A N 1
ATOM 2540 C CA . GLN A 1 325 ? 55.893 -57.281 -21.183 1.00 49.38 325 GLN A CA 1
ATOM 2541 C C . GLN A 1 325 ? 55.907 -58.779 -20.853 1.00 49.38 325 GLN A C 1
ATOM 2543 O O . GLN A 1 325 ? 56.285 -59.195 -19.762 1.00 49.38 325 GLN A O 1
ATOM 2548 N N . SER A 1 326 ? 55.407 -59.607 -21.772 1.00 50.91 326 SER A N 1
ATOM 2549 C CA . SER A 1 326 ? 55.643 -61.060 -21.779 1.00 50.91 326 SER A CA 1
ATOM 2550 C C . SER A 1 326 ? 55.360 -61.611 -23.179 1.00 50.91 326 SER A C 1
ATOM 2552 O O . SER A 1 326 ? 54.261 -62.097 -23.435 1.00 50.91 326 SER A O 1
ATOM 2554 N N . GLN A 1 327 ? 56.323 -61.467 -24.091 1.00 52.56 327 GLN A N 1
ATOM 2555 C CA . GLN A 1 327 ? 56.570 -62.346 -25.244 1.00 52.56 327 GLN A CA 1
ATOM 2556 C C . GLN A 1 327 ? 57.844 -61.910 -25.964 1.00 52.56 327 GLN A C 1
ATOM 2558 O O . GLN A 1 327 ? 58.045 -60.682 -26.092 1.00 52.56 327 GLN A O 1
#